Protein AF-A0A1Y2E8U7-F1 (afdb_monomer)

Solvent-accessible surface area (backbone atoms only — not comparable to full-atom values): 14220 Å² total; per-residue (Å²): 105,69,70,56,51,51,48,48,52,48,55,53,51,63,59,48,55,65,42,55,48,99,80,63,49,23,60,58,43,48,26,34,72,68,67,35,61,69,55,44,52,49,52,56,50,48,25,63,77,70,73,47,84,75,71,60,74,56,79,49,74,41,59,92,39,99,90,45,90,64,57,42,81,52,35,42,61,47,42,18,42,76,69,67,34,58,65,55,40,47,54,52,52,50,50,24,63,77,68,72,50,81,74,72,62,66,51,64,90,43,87,87,49,68,55,78,65,65,62,29,51,58,44,45,18,42,75,69,66,38,58,67,50,41,48,49,55,52,53,50,24,61,75,69,74,46,80,78,78,61,58,65,78,84,69,85,73,74,80,83,75,92,70,95,64,95,67,88,70,81,62,80,72,55,70,70,71,30,56,61,60,41,18,57,76,67,65,36,64,66,54,37,52,50,54,55,50,51,25,62,76,68,72,50,75,42,58,56,62,72,80,56,48,61,57,46,60,69,74,56,79,84,56,76,69,66,54,56,77,56,41,55,70,85,127

Structure (mmCIF, N/CA/C/O backbone):
data_AF-A0A1Y2E8U7-F1
#
_entry.id   AF-A0A1Y2E8U7-F1
#
loop_
_atom_site.group_PDB
_atom_site.id
_atom_site.type_symbol
_atom_site.label_atom_id
_atom_site.label_alt_id
_atom_site.label_comp_id
_atom_site.label_asym_id
_atom_site.label_entity_id
_atom_site.label_seq_id
_atom_site.pdbx_PDB_ins_code
_atom_site.Cartn_x
_atom_site.Cartn_y
_atom_site.Cartn_z
_atom_site.occupancy
_atom_site.B_iso_or_equiv
_atom_site.auth_seq_id
_atom_site.auth_comp_id
_atom_site.auth_asym_id
_atom_site.auth_atom_id
_atom_site.pdbx_PDB_model_num
ATOM 1 N N . MET A 1 1 ? 21.366 -6.869 -39.999 1.00 50.62 1 MET A N 1
ATOM 2 C CA . MET A 1 1 ? 22.336 -6.881 -38.878 1.00 50.62 1 MET A CA 1
ATOM 3 C C . MET A 1 1 ? 21.939 -5.924 -37.753 1.00 50.62 1 MET A C 1
ATOM 5 O O . MET A 1 1 ? 21.722 -6.406 -36.656 1.00 50.62 1 MET A O 1
ATOM 9 N N . ILE A 1 2 ? 21.732 -4.621 -38.006 1.00 41.09 2 ILE A N 1
ATOM 10 C CA . ILE A 1 2 ? 21.313 -3.641 -36.972 1.00 41.09 2 ILE A CA 1
ATOM 11 C C . ILE A 1 2 ? 19.947 -3.976 -36.342 1.00 41.09 2 ILE A C 1
ATOM 13 O O . ILE A 1 2 ? 19.831 -3.991 -35.124 1.00 41.09 2 ILE A O 1
ATOM 17 N N . GLN A 1 3 ? 18.932 -4.329 -37.139 1.00 45.16 3 GLN A N 1
ATOM 18 C CA . GLN A 1 3 ? 17.632 -4.783 -36.611 1.00 45.16 3 GLN A CA 1
ATOM 19 C C . GLN A 1 3 ? 17.735 -6.092 -35.814 1.00 45.16 3 GLN A C 1
ATOM 21 O O . GLN A 1 3 ? 17.021 -6.275 -34.841 1.00 45.16 3 GLN A O 1
ATOM 26 N N . LEU A 1 4 ? 18.654 -6.980 -36.196 1.00 43.94 4 LEU A N 1
ATOM 27 C CA . LEU A 1 4 ? 18.882 -8.267 -35.536 1.00 43.94 4 LEU A CA 1
ATOM 28 C C . LEU A 1 4 ? 19.598 -8.086 -34.191 1.00 43.94 4 LEU A C 1
ATOM 30 O O . LEU A 1 4 ? 19.193 -8.690 -33.210 1.00 43.94 4 LEU A O 1
ATOM 34 N N . LEU A 1 5 ? 20.593 -7.196 -34.127 1.00 39.47 5 LEU A N 1
ATOM 35 C CA . LEU A 1 5 ? 21.274 -6.796 -32.891 1.00 39.47 5 LEU A CA 1
ATOM 36 C C . LEU A 1 5 ? 20.360 -5.982 -31.971 1.00 39.47 5 LEU A C 1
ATOM 38 O O . LEU A 1 5 ? 20.385 -6.185 -30.765 1.00 39.47 5 LEU A O 1
ATOM 42 N N . SER A 1 6 ? 19.518 -5.104 -32.525 1.00 51.47 6 SER A N 1
ATOM 43 C CA . SER A 1 6 ? 18.500 -4.377 -31.760 1.00 51.47 6 SER A CA 1
ATOM 44 C C . SER A 1 6 ? 17.439 -5.326 -31.205 1.00 51.47 6 SER A C 1
ATOM 46 O O . SER A 1 6 ? 17.090 -5.208 -30.039 1.00 51.47 6 SER A O 1
ATOM 48 N N . ASN A 1 7 ? 16.984 -6.307 -31.988 1.00 52.25 7 ASN A N 1
ATOM 49 C CA . ASN A 1 7 ? 16.058 -7.335 -31.514 1.00 52.25 7 ASN A CA 1
ATOM 50 C C . ASN A 1 7 ? 16.715 -8.284 -30.507 1.00 52.25 7 ASN A C 1
ATOM 52 O O . ASN A 1 7 ? 16.072 -8.646 -29.539 1.00 52.25 7 ASN A O 1
ATOM 56 N N . TYR A 1 8 ? 17.987 -8.646 -30.676 1.00 55.34 8 TYR A N 1
ATOM 57 C CA . TYR A 1 8 ? 18.730 -9.464 -29.713 1.00 55.34 8 TYR A CA 1
ATOM 58 C C . TYR A 1 8 ? 18.972 -8.716 -28.395 1.00 55.34 8 TYR A C 1
ATOM 60 O O . TYR A 1 8 ? 18.732 -9.264 -27.328 1.00 55.34 8 TYR A O 1
ATOM 68 N N . ALA A 1 9 ? 19.373 -7.442 -28.455 1.00 56.38 9 ALA A N 1
ATOM 69 C CA . ALA A 1 9 ? 19.528 -6.593 -27.277 1.00 56.38 9 ALA A CA 1
ATOM 70 C C . ALA A 1 9 ? 18.186 -6.333 -26.582 1.00 56.38 9 ALA A C 1
ATOM 72 O O . ALA A 1 9 ? 18.132 -6.375 -25.359 1.00 56.38 9 ALA A O 1
ATOM 73 N N . LYS A 1 10 ? 17.101 -6.125 -27.343 1.00 60.31 10 LYS A N 1
ATOM 74 C CA . LYS A 1 10 ? 15.738 -6.065 -26.799 1.00 60.31 10 LYS A CA 1
ATOM 75 C C . LYS A 1 10 ? 15.368 -7.388 -26.139 1.00 60.31 10 LYS A C 1
ATOM 77 O O . LYS A 1 10 ? 15.044 -7.370 -24.970 1.00 60.31 10 LYS A O 1
ATOM 82 N N . ASN A 1 11 ? 15.505 -8.524 -26.817 1.00 60.19 11 ASN A N 1
ATOM 83 C CA . ASN A 1 11 ? 15.149 -9.839 -26.275 1.00 60.19 11 ASN A CA 1
ATOM 84 C C . ASN A 1 11 ? 15.971 -10.223 -25.032 1.00 60.19 11 ASN A C 1
ATOM 86 O O . ASN A 1 11 ? 15.407 -10.746 -24.076 1.00 60.19 11 ASN A O 1
ATOM 90 N N . ASN A 1 12 ? 17.268 -9.907 -24.994 1.00 61.19 12 ASN A N 1
ATOM 91 C CA . ASN A 1 12 ? 18.093 -10.131 -23.806 1.00 61.19 12 ASN A CA 1
ATOM 92 C C . ASN A 1 12 ? 17.744 -9.158 -22.671 1.00 61.19 12 ASN A C 1
ATOM 94 O O . ASN A 1 12 ? 17.654 -9.578 -21.526 1.00 61.19 12 ASN A O 1
ATOM 98 N N . ALA A 1 13 ? 17.493 -7.879 -22.962 1.00 59.75 13 ALA A N 1
ATOM 99 C CA . ALA A 1 13 ? 17.079 -6.912 -21.943 1.00 59.75 13 ALA A CA 1
ATOM 100 C C . ALA A 1 13 ? 15.649 -7.172 -21.418 1.00 59.75 13 ALA A C 1
ATOM 102 O O . ALA A 1 13 ? 15.380 -6.923 -20.245 1.00 59.75 13 ALA A O 1
ATOM 103 N N . ILE A 1 14 ? 14.769 -7.751 -22.245 1.00 61.88 14 ILE A N 1
ATOM 104 C CA . ILE A 1 14 ? 13.446 -8.263 -21.856 1.00 61.88 14 ILE A CA 1
ATOM 105 C C . ILE A 1 14 ? 13.594 -9.382 -20.812 1.00 61.88 14 ILE A C 1
ATOM 107 O O . ILE A 1 14 ? 12.832 -9.407 -19.851 1.00 61.88 14 ILE A O 1
ATOM 111 N N . SER A 1 15 ? 14.588 -10.267 -20.960 1.00 66.88 15 SER A N 1
ATOM 112 C CA . SER A 1 15 ? 14.849 -11.346 -19.993 1.00 66.88 15 SER A CA 1
ATOM 113 C C . SER A 1 15 ? 15.372 -10.835 -18.645 1.00 66.88 15 SER A C 1
ATOM 115 O O . SER A 1 15 ? 15.065 -11.433 -17.622 1.00 66.88 15 SER A O 1
ATOM 117 N N . ILE A 1 16 ? 16.134 -9.736 -18.633 1.00 78.19 16 ILE A N 1
ATOM 118 C CA . ILE A 1 16 ? 16.854 -9.251 -17.440 1.00 78.19 16 ILE A CA 1
ATOM 119 C C . ILE A 1 16 ? 15.964 -8.392 -16.523 1.00 78.19 16 ILE A C 1
ATOM 121 O O . ILE A 1 16 ? 16.222 -8.286 -15.326 1.00 78.19 16 ILE A O 1
ATOM 125 N N . ILE A 1 17 ? 14.907 -7.750 -17.040 1.00 85.38 17 ILE A N 1
ATOM 126 C CA . ILE A 1 17 ? 14.179 -6.726 -16.264 1.00 85.38 17 ILE A CA 1
ATOM 127 C C . ILE A 1 17 ? 13.419 -7.265 -15.040 1.00 85.38 17 ILE A C 1
ATOM 129 O O . ILE A 1 17 ? 13.223 -6.522 -14.078 1.00 85.38 17 ILE A O 1
ATOM 133 N N . ASN A 1 18 ? 13.042 -8.544 -15.067 1.00 88.50 18 ASN A N 1
ATOM 134 C CA . ASN A 1 18 ? 12.454 -9.265 -13.933 1.00 88.50 18 ASN A CA 1
ATOM 135 C C . ASN A 1 18 ? 13.396 -10.358 -13.401 1.00 88.50 18 ASN A C 1
ATOM 137 O O . ASN A 1 18 ? 12.995 -11.169 -12.573 1.00 88.50 18 ASN A O 1
ATOM 141 N N . GLU A 1 19 ? 14.633 -10.429 -13.896 1.00 87.88 19 GLU A N 1
ATOM 142 C CA . GLU A 1 19 ? 15.587 -11.425 -13.424 1.00 87.88 19 GLU A CA 1
ATOM 143 C C . GLU A 1 19 ? 15.995 -11.089 -11.988 1.00 87.88 19 GLU A C 1
ATOM 145 O O . GLU A 1 19 ? 16.405 -9.964 -11.680 1.00 87.88 19 GLU A O 1
ATOM 150 N N . LYS A 1 20 ? 15.834 -12.075 -11.107 1.00 85.56 20 LYS A N 1
ATOM 151 C CA . LYS A 1 20 ? 16.138 -11.966 -9.683 1.00 85.56 20 LYS A CA 1
ATOM 152 C C . LYS A 1 20 ? 17.576 -12.406 -9.440 1.00 85.56 20 LYS A C 1
ATOM 154 O O . LYS A 1 20 ? 18.014 -13.421 -9.977 1.00 85.56 20 LYS A O 1
ATOM 159 N N . ASN A 1 21 ? 18.303 -11.658 -8.618 1.00 83.38 21 ASN A N 1
ATOM 160 C CA . ASN A 1 21 ? 19.614 -12.081 -8.126 1.00 83.38 21 ASN A CA 1
ATOM 161 C C . ASN A 1 21 ? 19.482 -13.055 -6.936 1.00 83.38 21 ASN A C 1
ATOM 163 O O . ASN A 1 21 ? 18.378 -13.391 -6.514 1.00 83.38 21 ASN A O 1
ATOM 167 N N . ASP A 1 22 ? 20.607 -13.465 -6.344 1.00 83.31 22 ASP A N 1
ATOM 168 C CA . ASP A 1 22 ? 20.628 -14.379 -5.185 1.00 83.31 22 ASP A CA 1
ATOM 169 C C . ASP A 1 22 ? 19.929 -13.811 -3.932 1.00 83.31 22 ASP A C 1
ATOM 171 O O . ASP A 1 22 ? 19.495 -14.553 -3.053 1.00 83.31 22 ASP A O 1
ATOM 175 N N . SER A 1 23 ? 19.786 -12.485 -3.849 1.00 77.62 23 SER A N 1
ATOM 176 C CA . SER A 1 23 ? 19.002 -11.789 -2.820 1.00 77.62 23 SER A CA 1
ATOM 177 C C . SER A 1 23 ? 17.524 -11.628 -3.194 1.00 77.62 23 SER A C 1
ATOM 179 O O . SER A 1 23 ? 16.799 -10.906 -2.508 1.00 77.62 23 SER A O 1
ATOM 181 N N . TYR A 1 24 ? 17.086 -12.271 -4.277 1.00 81.25 24 TYR A N 1
ATOM 182 C CA . TYR A 1 24 ? 15.772 -12.142 -4.904 1.00 81.25 24 TYR A CA 1
ATOM 183 C C . TYR A 1 24 ? 15.447 -10.732 -5.431 1.00 81.25 24 TYR A C 1
ATOM 185 O O . TYR A 1 24 ? 14.351 -10.502 -5.929 1.00 81.25 24 TYR A O 1
ATOM 193 N N . ASP A 1 25 ? 16.393 -9.787 -5.378 1.00 82.94 25 ASP A N 1
ATOM 194 C CA . ASP A 1 25 ? 16.197 -8.442 -5.914 1.00 82.94 25 ASP A CA 1
ATOM 195 C C . ASP A 1 25 ? 16.188 -8.478 -7.446 1.00 82.94 25 ASP A C 1
ATOM 197 O O . ASP A 1 25 ? 17.048 -9.092 -8.078 1.00 82.94 25 ASP A O 1
ATOM 201 N N . TYR A 1 26 ? 15.258 -7.731 -8.027 1.00 88.31 26 TYR A N 1
ATOM 202 C CA . TYR A 1 26 ? 15.161 -7.453 -9.457 1.00 88.31 26 TYR A CA 1
ATOM 203 C C . TYR A 1 26 ? 15.110 -5.931 -9.681 1.00 88.31 26 TYR A C 1
ATOM 205 O O . TYR A 1 26 ? 14.791 -5.177 -8.750 1.00 88.31 26 TYR A O 1
ATOM 213 N N . PRO A 1 27 ? 15.426 -5.434 -10.893 1.00 92.44 27 PRO A N 1
ATOM 214 C CA . PRO A 1 27 ? 15.603 -4.005 -11.164 1.00 92.44 27 PRO A CA 1
ATOM 215 C C . PRO A 1 27 ? 14.502 -3.086 -10.620 1.00 92.44 27 PRO A C 1
ATOM 217 O O . PRO A 1 27 ? 14.806 -2.042 -10.035 1.00 92.44 27 PRO A O 1
ATOM 220 N N . PHE A 1 28 ? 13.231 -3.467 -10.780 1.00 93.75 28 PHE A N 1
ATOM 221 C CA . PHE A 1 28 ? 12.105 -2.650 -10.325 1.00 93.75 28 PHE A CA 1
ATOM 222 C C . PHE A 1 28 ? 12.018 -2.563 -8.801 1.00 93.75 28 PHE A C 1
ATOM 224 O O . PHE A 1 28 ? 11.980 -1.456 -8.258 1.00 93.75 28 PHE A O 1
ATOM 231 N N . LEU A 1 29 ? 12.068 -3.692 -8.091 1.00 91.88 29 LEU A N 1
ATOM 232 C CA . LEU A 1 29 ? 12.073 -3.669 -6.632 1.00 91.88 29 LEU A CA 1
ATOM 233 C C . LEU A 1 29 ? 13.303 -2.952 -6.076 1.00 91.88 29 LEU A C 1
ATOM 235 O O . LEU A 1 29 ? 13.170 -2.178 -5.129 1.00 91.88 29 LEU A O 1
ATOM 239 N N . TYR A 1 30 ? 14.481 -3.140 -6.673 1.00 90.31 30 TYR A N 1
ATOM 240 C CA . TYR A 1 30 ? 15.687 -2.429 -6.250 1.00 90.31 30 TYR A CA 1
ATOM 241 C C . TYR A 1 30 ? 15.514 -0.908 -6.370 1.00 90.31 30 TYR A C 1
ATOM 243 O O . TYR A 1 30 ? 15.810 -0.171 -5.428 1.00 90.31 30 TYR A O 1
ATOM 251 N N . ALA A 1 31 ? 14.958 -0.422 -7.485 1.00 94.75 31 ALA A N 1
ATOM 252 C CA . ALA A 1 31 ? 14.666 0.999 -7.674 1.00 94.75 31 ALA A CA 1
ATOM 253 C C . ALA A 1 31 ? 13.708 1.551 -6.603 1.00 94.75 31 ALA A C 1
ATOM 255 O O . ALA A 1 31 ? 13.923 2.653 -6.088 1.00 94.75 31 ALA A O 1
ATOM 256 N N . VAL A 1 32 ? 12.689 0.771 -6.229 1.00 95.62 32 VAL A N 1
ATOM 257 C CA . VAL A 1 32 ? 11.738 1.127 -5.166 1.00 95.62 32 VAL A CA 1
ATOM 258 C C . VAL A 1 32 ? 12.387 1.082 -3.778 1.00 95.62 32 VAL A C 1
ATOM 260 O O . VAL A 1 32 ? 12.189 2.007 -2.991 1.00 95.62 32 VAL A O 1
ATOM 263 N N . LYS A 1 33 ? 13.219 0.075 -3.477 1.00 91.19 33 LYS A N 1
ATOM 264 C CA . LYS A 1 33 ? 13.999 -0.020 -2.226 1.00 91.19 33 LYS A CA 1
ATOM 265 C C . LYS A 1 33 ? 14.943 1.168 -2.054 1.00 91.19 33 LYS A C 1
ATOM 267 O O . LYS A 1 33 ? 15.089 1.661 -0.939 1.00 91.19 33 LYS A O 1
ATOM 272 N N . MET A 1 34 ? 15.516 1.664 -3.149 1.00 94.25 34 MET A N 1
ATOM 273 C CA . MET A 1 34 ? 16.342 2.877 -3.184 1.00 94.25 34 MET A CA 1
ATOM 274 C C . MET A 1 34 ? 15.518 4.174 -3.232 1.00 94.25 34 MET A C 1
ATOM 276 O O . MET A 1 34 ? 16.091 5.260 -3.294 1.00 94.25 34 MET A O 1
ATOM 280 N N . ASN A 1 35 ? 14.184 4.075 -3.212 1.00 96.88 35 ASN A N 1
ATOM 281 C CA . ASN A 1 35 ? 13.241 5.191 -3.264 1.00 96.88 35 ASN A CA 1
ATOM 282 C C . ASN A 1 35 ? 13.456 6.132 -4.470 1.00 96.88 35 ASN A C 1
ATOM 284 O O . ASN A 1 35 ? 13.224 7.340 -4.391 1.00 96.88 35 ASN A O 1
ATOM 288 N N . SER A 1 36 ? 13.928 5.588 -5.597 1.00 97.38 36 SER A N 1
ATOM 289 C CA . SER A 1 36 ? 14.324 6.367 -6.773 1.00 97.38 36 SER A CA 1
ATOM 290 C C . SER A 1 36 ? 13.183 6.487 -7.783 1.00 97.38 36 SER A C 1
ATOM 292 O O . SER A 1 36 ? 13.006 5.635 -8.655 1.00 97.38 36 SER A O 1
ATOM 294 N N . ILE A 1 37 ? 12.415 7.577 -7.687 1.00 97.94 37 ILE A N 1
ATOM 295 C CA . ILE A 1 37 ? 11.272 7.864 -8.574 1.00 97.94 37 ILE A CA 1
ATOM 296 C C . ILE A 1 37 ? 11.685 7.861 -10.052 1.00 97.94 37 ILE A C 1
ATOM 298 O O . ILE A 1 37 ? 10.973 7.308 -10.890 1.00 97.94 37 ILE A O 1
ATOM 302 N N . GLU A 1 38 ? 12.835 8.452 -10.380 1.00 97.94 38 GLU A N 1
ATOM 303 C CA . GLU A 1 38 ? 13.300 8.565 -11.766 1.00 97.94 38 GLU A CA 1
ATOM 304 C C . GLU A 1 38 ? 13.627 7.198 -12.376 1.00 97.94 38 GLU A C 1
ATOM 306 O O . GLU A 1 38 ? 13.242 6.920 -13.513 1.00 97.94 38 GLU A O 1
ATOM 311 N N . ILE A 1 39 ? 14.256 6.301 -11.606 1.00 96.38 39 ILE A N 1
ATOM 312 C CA . ILE A 1 39 ? 14.534 4.935 -12.071 1.00 96.38 39 ILE A CA 1
ATOM 313 C C . ILE A 1 39 ? 13.229 4.141 -12.184 1.00 96.38 39 ILE A C 1
ATOM 315 O O . ILE A 1 39 ? 13.029 3.452 -13.181 1.00 96.38 39 ILE A O 1
ATOM 319 N N . VAL A 1 40 ? 12.303 4.285 -11.228 1.00 98.19 40 VAL A N 1
ATOM 320 C CA . VAL A 1 40 ? 10.969 3.663 -11.308 1.00 98.19 40 VAL A CA 1
ATOM 321 C C . VAL A 1 40 ? 10.249 4.091 -12.591 1.00 98.19 40 VAL A C 1
ATOM 323 O O . VAL A 1 40 ? 9.804 3.239 -13.358 1.00 98.19 40 VAL A O 1
ATOM 326 N N . LYS A 1 41 ? 10.184 5.395 -12.889 1.00 98.00 41 LYS A N 1
ATOM 327 C CA . LYS A 1 41 ? 9.571 5.912 -14.127 1.00 98.00 41 LYS A CA 1
ATOM 328 C C . LYS A 1 41 ? 10.258 5.372 -15.379 1.00 98.00 41 LYS A C 1
ATOM 330 O O . LYS A 1 41 ? 9.568 5.010 -16.332 1.00 98.00 41 LYS A O 1
ATOM 335 N N . LEU A 1 42 ? 11.590 5.304 -15.379 1.00 96.19 42 LEU A N 1
ATOM 336 C CA . LEU A 1 42 ? 12.365 4.770 -16.498 1.00 96.19 42 LEU A CA 1
ATOM 337 C C . LEU A 1 42 ? 12.041 3.294 -16.758 1.00 96.19 42 LEU A C 1
ATOM 339 O O . LEU A 1 42 ? 11.791 2.928 -17.904 1.00 96.19 42 LEU A O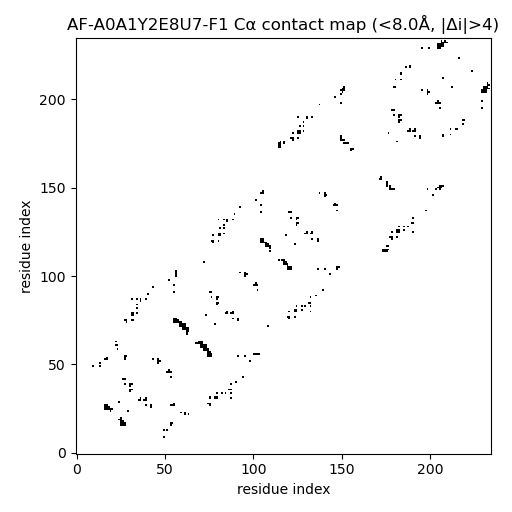 1
ATOM 343 N N . LEU A 1 43 ? 11.988 2.468 -15.711 1.00 95.25 43 LEU A N 1
ATOM 344 C CA . LEU A 1 43 ? 11.662 1.044 -15.823 1.00 95.25 43 LEU A CA 1
ATOM 345 C C . LEU A 1 43 ? 10.222 0.828 -16.299 1.00 95.25 43 LEU A C 1
ATOM 347 O O . LEU A 1 43 ? 9.998 0.046 -17.221 1.00 95.25 43 LEU A O 1
ATOM 351 N N . LEU A 1 44 ? 9.254 1.575 -15.756 1.00 95.69 44 LEU A N 1
ATOM 352 C CA . LEU A 1 44 ? 7.860 1.531 -16.215 1.00 95.69 44 LEU A CA 1
ATOM 353 C C . LEU A 1 44 ? 7.734 1.943 -17.689 1.00 95.69 44 LEU A C 1
ATOM 355 O O . LEU A 1 44 ? 6.990 1.328 -18.451 1.00 95.69 44 LEU A O 1
ATOM 359 N N . LYS A 1 45 ? 8.448 2.995 -18.109 1.00 94.81 45 LYS A N 1
ATOM 360 C CA . LYS A 1 45 ? 8.483 3.437 -19.510 1.00 94.81 45 LYS A CA 1
ATOM 361 C C . LYS A 1 45 ? 9.070 2.351 -20.410 1.00 94.81 45 LYS A C 1
ATOM 363 O O . LYS A 1 45 ? 8.452 2.011 -21.414 1.00 94.81 45 LYS A O 1
ATOM 368 N N . TYR A 1 46 ? 10.213 1.788 -20.029 1.00 90.31 46 TYR A N 1
ATOM 369 C CA . TYR A 1 46 ? 10.862 0.713 -20.771 1.00 90.31 46 TYR A CA 1
ATOM 370 C C . TYR A 1 46 ? 9.940 -0.503 -20.927 1.00 90.31 46 TYR A C 1
ATOM 372 O O . TYR A 1 46 ? 9.790 -1.018 -22.033 1.00 90.31 46 TYR A O 1
ATOM 380 N N . ALA A 1 47 ? 9.279 -0.924 -19.845 1.00 91.62 47 ALA A N 1
ATOM 381 C CA . ALA A 1 47 ? 8.344 -2.045 -19.849 1.00 91.62 47 ALA A CA 1
ATOM 382 C C . ALA A 1 47 ? 7.190 -1.827 -20.838 1.00 91.62 47 ALA A C 1
ATOM 384 O O . ALA A 1 47 ? 6.880 -2.711 -21.635 1.00 91.62 47 ALA A O 1
ATOM 385 N N . ARG A 1 48 ? 6.617 -0.615 -20.867 1.00 91.38 48 ARG A N 1
ATOM 386 C CA . ARG A 1 48 ? 5.579 -0.236 -21.841 1.00 91.38 48 ARG A CA 1
ATOM 387 C C . ARG A 1 48 ? 6.099 -0.242 -23.281 1.00 91.38 48 ARG A C 1
ATOM 389 O O . ARG A 1 48 ? 5.443 -0.792 -24.160 1.00 91.38 48 ARG A O 1
ATOM 396 N N . GLU A 1 49 ? 7.268 0.346 -23.532 1.00 89.44 49 GLU A N 1
ATOM 397 C CA . GLU A 1 49 ? 7.864 0.433 -24.876 1.00 89.44 49 GLU A CA 1
ATOM 398 C C . GLU A 1 49 ? 8.268 -0.936 -25.436 1.00 89.44 49 GLU A C 1
ATOM 400 O O . GLU A 1 49 ? 8.136 -1.179 -26.637 1.00 89.44 49 GLU A O 1
ATOM 405 N N . CYS A 1 50 ? 8.742 -1.833 -24.572 1.00 86.44 50 CYS A N 1
ATOM 406 C CA . CYS A 1 50 ? 9.159 -3.183 -24.945 1.00 86.44 50 CYS A CA 1
ATOM 407 C C . CYS A 1 50 ? 8.035 -4.219 -24.821 1.00 86.44 50 CYS A C 1
ATOM 409 O O . CYS A 1 50 ? 8.265 -5.380 -25.145 1.00 86.44 50 CYS A O 1
ATOM 411 N N . GLN A 1 51 ? 6.842 -3.808 -24.376 1.00 89.25 51 GLN A N 1
ATOM 412 C CA . GLN A 1 51 ? 5.689 -4.681 -24.132 1.00 89.25 51 GLN A CA 1
ATOM 413 C C . GLN A 1 51 ? 6.021 -5.857 -23.197 1.00 89.25 51 GLN A C 1
ATOM 415 O O . GLN A 1 51 ? 5.597 -6.990 -23.418 1.00 89.25 51 GLN A O 1
ATOM 420 N N . VAL A 1 52 ? 6.784 -5.572 -22.141 1.00 89.06 52 VAL A N 1
ATOM 421 C CA . VAL A 1 52 ? 7.117 -6.521 -21.073 1.00 89.06 52 VAL A CA 1
ATOM 422 C C . VAL A 1 52 ? 6.298 -6.185 -19.841 1.00 89.06 52 VAL A C 1
ATOM 424 O O . VAL A 1 52 ? 6.127 -5.014 -19.499 1.00 89.06 52 VAL A O 1
ATOM 427 N N . LEU A 1 53 ? 5.815 -7.216 -19.158 1.00 91.56 53 LEU A N 1
ATOM 428 C CA . LEU A 1 53 ? 5.156 -7.064 -17.871 1.00 91.56 53 LEU A CA 1
ATOM 429 C C . LEU A 1 53 ? 6.211 -7.019 -16.765 1.00 91.56 53 LEU A C 1
ATOM 431 O O . LEU A 1 53 ? 6.971 -7.973 -16.626 1.00 91.56 53 LEU A O 1
ATOM 435 N N . LEU A 1 54 ? 6.268 -5.937 -15.991 1.00 92.06 54 LEU A N 1
ATOM 436 C CA . LEU A 1 54 ? 7.104 -5.888 -14.792 1.00 92.06 54 LEU A CA 1
ATOM 437 C C . LEU A 1 54 ? 6.502 -6.747 -13.688 1.00 92.06 54 LEU A C 1
ATOM 439 O O . LEU A 1 54 ? 5.295 -6.697 -13.440 1.00 92.06 54 LEU A O 1
ATOM 443 N N . GLU A 1 55 ? 7.360 -7.471 -12.983 1.00 90.38 55 GLU A N 1
ATOM 444 C CA . GLU A 1 55 ? 6.977 -8.131 -11.744 1.00 90.38 55 GLU A CA 1
ATOM 445 C C . GLU A 1 55 ? 6.807 -7.057 -10.660 1.00 90.38 55 GLU A C 1
ATOM 447 O O . GLU A 1 55 ? 7.774 -6.449 -10.217 1.00 90.38 55 GLU A O 1
ATOM 452 N N . ILE A 1 56 ? 5.564 -6.732 -10.298 1.00 92.06 56 ILE A N 1
ATOM 453 C CA . ILE A 1 56 ? 5.266 -5.710 -9.273 1.00 92.06 56 ILE A CA 1
ATOM 454 C C . ILE A 1 56 ? 4.495 -6.257 -8.071 1.00 92.06 56 ILE A C 1
ATOM 456 O O . ILE A 1 56 ? 4.412 -5.583 -7.048 1.00 92.06 56 ILE A O 1
ATOM 460 N N . GLU A 1 57 ? 3.953 -7.468 -8.204 1.00 87.81 57 GLU A N 1
ATOM 461 C CA . GLU A 1 57 ? 3.253 -8.200 -7.144 1.00 87.81 57 GLU A CA 1
ATOM 462 C C . GLU A 1 57 ? 4.098 -9.360 -6.604 1.00 87.81 57 GLU A C 1
ATOM 464 O O . GLU A 1 57 ? 3.589 -10.249 -5.937 1.00 87.81 57 GLU A O 1
ATOM 469 N N . ASP A 1 58 ? 5.401 -9.351 -6.892 1.00 73.81 58 ASP A N 1
ATOM 470 C CA . ASP A 1 58 ? 6.299 -10.384 -6.396 1.00 73.81 58 ASP A CA 1
ATOM 471 C C . ASP A 1 58 ? 6.292 -10.432 -4.865 1.00 73.81 58 ASP A C 1
ATOM 473 O O . ASP A 1 58 ? 6.260 -9.397 -4.180 1.00 73.81 58 ASP A O 1
ATOM 477 N N . ASP A 1 59 ? 6.319 -11.650 -4.347 1.00 67.38 59 ASP A N 1
ATOM 478 C CA . ASP A 1 59 ? 6.188 -11.969 -2.946 1.00 67.38 59 ASP A CA 1
ATOM 479 C C . ASP A 1 59 ? 7.251 -12.970 -2.522 1.00 67.38 59 ASP A C 1
ATOM 481 O O . ASP A 1 59 ? 7.195 -14.162 -2.807 1.00 67.38 59 ASP A O 1
ATOM 485 N N . TYR A 1 60 ? 8.227 -12.497 -1.758 1.00 66.94 60 TYR A N 1
ATOM 486 C CA . TYR A 1 60 ? 9.196 -13.406 -1.175 1.00 66.94 60 TYR A CA 1
ATOM 487 C C . TYR A 1 60 ? 9.624 -12.976 0.216 1.00 66.94 60 TYR A C 1
ATOM 489 O O . TYR A 1 60 ? 9.632 -11.802 0.605 1.00 66.94 60 TYR A O 1
ATOM 497 N N . PHE A 1 61 ? 9.972 -13.996 0.988 1.00 63.56 61 PHE A N 1
ATOM 498 C CA . PHE A 1 61 ? 10.592 -13.851 2.286 1.00 63.56 61 PHE A CA 1
ATOM 499 C C . PHE A 1 61 ? 12.091 -13.728 2.065 1.00 63.56 61 PHE A C 1
ATOM 501 O O . PHE A 1 61 ? 12.762 -14.680 1.674 1.00 63.56 61 PHE A O 1
ATOM 508 N N . TYR A 1 62 ? 12.617 -12.529 2.287 1.00 63.44 62 TYR A N 1
ATOM 509 C CA . TYR A 1 62 ? 14.049 -12.301 2.225 1.00 63.44 62 TYR A CA 1
ATOM 510 C C . TYR A 1 62 ? 14.666 -12.517 3.601 1.00 63.44 62 TYR A C 1
ATOM 512 O O . TYR A 1 62 ? 14.267 -11.865 4.570 1.00 63.44 62 TYR A O 1
ATOM 520 N N . LYS A 1 63 ? 15.675 -13.390 3.674 1.00 60.12 63 LYS A N 1
ATOM 521 C CA . LYS A 1 63 ? 16.526 -13.553 4.853 1.00 60.12 63 LYS A CA 1
ATOM 522 C C . LYS A 1 63 ? 17.807 -12.729 4.644 1.00 60.12 63 LYS A C 1
ATOM 524 O O . LYS A 1 63 ? 18.666 -13.144 3.872 1.00 60.12 63 LYS A O 1
ATOM 529 N N . PRO A 1 64 ? 17.964 -11.563 5.300 1.00 55.19 64 PRO A N 1
ATOM 530 C CA . PRO A 1 64 ? 19.086 -10.656 5.045 1.00 55.19 64 PRO A CA 1
ATOM 531 C C . PRO A 1 64 ? 20.461 -11.206 5.428 1.00 55.19 64 PRO A C 1
ATOM 533 O O . PRO A 1 64 ? 21.471 -10.664 4.984 1.00 55.19 64 PRO A O 1
ATOM 536 N N . ASN A 1 65 ? 20.513 -12.248 6.257 1.00 56.38 65 ASN A N 1
ATOM 537 C CA . ASN A 1 65 ? 21.733 -12.924 6.681 1.00 56.38 65 ASN A CA 1
ATOM 538 C C . ASN A 1 65 ? 21.375 -14.344 7.150 1.00 56.38 65 ASN A C 1
ATOM 540 O O . ASN A 1 65 ? 20.365 -14.519 7.832 1.00 56.38 65 ASN A O 1
ATOM 544 N N . GLU A 1 66 ? 22.211 -15.348 6.866 1.00 57.47 66 GLU A N 1
ATOM 545 C CA . GLU A 1 66 ? 22.058 -16.714 7.400 1.00 57.47 66 GLU A CA 1
ATOM 546 C C . GLU A 1 66 ? 21.882 -16.738 8.932 1.00 57.47 66 GLU A C 1
ATOM 548 O O . GLU A 1 66 ? 21.172 -17.598 9.456 1.00 57.47 66 GLU A O 1
ATOM 553 N N . ASN A 1 67 ? 22.433 -15.733 9.623 1.00 55.28 67 ASN A N 1
ATOM 554 C CA . ASN A 1 67 ? 22.422 -15.578 11.079 1.00 55.28 67 ASN A CA 1
ATOM 555 C C . ASN A 1 67 ? 21.252 -14.753 11.651 1.00 55.28 67 ASN A C 1
ATOM 557 O O . ASN A 1 67 ? 21.182 -14.579 12.865 1.00 55.28 67 ASN A O 1
ATOM 561 N N . THR A 1 68 ? 20.348 -14.212 10.825 1.00 54.28 68 THR A N 1
ATOM 562 C CA . THR A 1 68 ? 19.143 -13.506 11.307 1.00 54.28 68 THR A CA 1
ATOM 563 C C . THR A 1 68 ? 17.902 -14.344 11.034 1.00 54.28 68 THR A C 1
ATOM 565 O O . THR A 1 68 ? 17.625 -14.647 9.878 1.00 54.28 68 THR A O 1
ATOM 568 N N . GLU A 1 69 ? 17.124 -14.679 12.063 1.00 53.50 69 GLU A N 1
ATOM 569 C CA . GLU A 1 69 ? 15.826 -15.369 11.912 1.00 53.50 69 GLU A CA 1
ATOM 570 C C . GLU A 1 69 ? 14.726 -14.469 11.308 1.00 53.50 69 GLU A C 1
ATOM 572 O O . GLU A 1 69 ? 13.636 -14.940 10.966 1.00 53.50 69 GLU A O 1
ATOM 577 N N . ASP A 1 70 ? 15.007 -13.174 11.146 1.00 57.97 70 ASP A N 1
ATOM 578 C CA . ASP A 1 70 ? 14.074 -12.163 10.657 1.00 57.97 70 ASP A CA 1
ATOM 579 C C . ASP A 1 70 ? 13.945 -12.197 9.131 1.00 57.97 70 ASP A C 1
ATOM 581 O O . ASP A 1 70 ? 14.533 -11.380 8.415 1.00 57.97 70 ASP A O 1
ATOM 585 N N . GLU A 1 71 ? 13.144 -13.128 8.616 1.00 60.72 71 GLU A N 1
ATOM 586 C CA . GLU A 1 71 ? 12.647 -13.003 7.249 1.00 60.72 71 GLU A CA 1
ATOM 587 C C . GLU A 1 71 ? 11.763 -11.763 7.168 1.00 60.72 71 GLU A C 1
ATOM 589 O O . GLU A 1 71 ? 10.796 -11.602 7.924 1.00 60.72 71 GLU A O 1
ATOM 594 N N . LYS A 1 72 ? 12.097 -10.876 6.237 1.00 66.38 72 LYS A N 1
ATOM 595 C CA . LYS A 1 72 ? 11.261 -9.729 5.915 1.00 66.38 72 LYS A CA 1
ATOM 596 C C . LYS A 1 72 ? 10.462 -10.059 4.676 1.00 66.38 72 LYS A C 1
ATOM 598 O O . LYS A 1 72 ? 11.017 -10.456 3.654 1.00 66.38 72 LYS A O 1
ATOM 603 N N . PHE A 1 73 ? 9.159 -9.863 4.787 1.00 70.00 73 PHE A N 1
ATOM 604 C CA . PHE A 1 73 ? 8.308 -9.803 3.620 1.00 70.00 73 PHE A CA 1
ATOM 605 C C . PHE A 1 73 ? 8.612 -8.507 2.862 1.00 70.00 73 PHE A C 1
ATOM 607 O O . PHE A 1 73 ? 8.512 -7.420 3.439 1.00 70.00 73 PHE A O 1
ATOM 614 N N . ILE A 1 74 ? 9.027 -8.626 1.603 1.00 76.56 74 ILE A N 1
ATOM 615 C CA . ILE A 1 74 ? 9.397 -7.491 0.758 1.00 76.56 74 ILE A CA 1
ATOM 616 C C . ILE A 1 74 ? 8.558 -7.557 -0.514 1.00 76.56 74 ILE A C 1
ATOM 618 O O . ILE A 1 74 ? 8.545 -8.563 -1.209 1.00 76.56 74 ILE A O 1
ATOM 622 N N . ASN A 1 75 ? 7.873 -6.458 -0.811 1.00 86.75 75 ASN A N 1
ATOM 623 C CA . ASN A 1 75 ? 7.127 -6.250 -2.046 1.00 86.75 75 ASN A CA 1
ATOM 624 C C . ASN A 1 75 ? 7.246 -4.760 -2.430 1.00 86.75 75 ASN A C 1
ATOM 626 O O . ASN A 1 75 ? 7.299 -3.913 -1.524 1.00 86.75 75 ASN A O 1
ATOM 630 N N . PRO A 1 76 ? 7.278 -4.402 -3.731 1.00 93.38 76 PRO A N 1
ATOM 631 C CA . PRO A 1 76 ? 7.438 -3.015 -4.166 1.00 93.38 76 PRO A CA 1
ATOM 632 C C . PRO A 1 76 ? 6.427 -2.045 -3.542 1.00 93.38 76 PRO A C 1
ATOM 634 O O . PRO A 1 76 ? 6.807 -0.968 -3.071 1.00 93.38 76 PRO A O 1
ATOM 637 N N . LEU A 1 77 ? 5.145 -2.418 -3.474 1.00 95.00 77 LEU A N 1
ATOM 638 C CA . LEU A 1 77 ? 4.117 -1.570 -2.875 1.00 95.00 77 LEU A CA 1
ATOM 639 C C . LEU A 1 77 ? 4.425 -1.313 -1.398 1.00 95.00 77 LEU A C 1
ATOM 641 O O . LEU A 1 77 ? 4.411 -0.160 -0.965 1.00 95.00 77 LEU A O 1
ATOM 645 N N . LEU A 1 78 ? 4.760 -2.355 -0.636 1.00 91.50 78 LEU A N 1
ATOM 646 C CA . LEU A 1 78 ? 5.082 -2.218 0.783 1.00 91.50 78 LEU A CA 1
ATOM 647 C C . LEU A 1 78 ? 6.312 -1.328 1.000 1.00 91.50 78 LEU A C 1
ATOM 649 O O . LEU A 1 78 ? 6.239 -0.389 1.792 1.00 91.50 78 LEU A O 1
ATOM 653 N N . CYS A 1 79 ? 7.395 -1.544 0.247 1.00 91.69 79 CYS A N 1
ATOM 654 C CA . CYS A 1 79 ? 8.603 -0.716 0.325 1.00 91.69 79 CYS A CA 1
ATOM 655 C C . CYS A 1 79 ? 8.317 0.758 0.019 1.00 91.69 79 CYS A C 1
ATOM 657 O O . CYS A 1 79 ? 8.801 1.644 0.723 1.00 91.69 79 CYS A O 1
ATOM 659 N N . SER A 1 80 ? 7.501 1.041 -0.999 1.00 95.75 80 SER A N 1
ATOM 660 C CA . SER A 1 80 ? 7.140 2.423 -1.336 1.00 95.75 80 SER A CA 1
ATOM 661 C C . SER A 1 80 ? 6.356 3.123 -0.215 1.00 95.75 80 SER A C 1
ATOM 663 O O . SER A 1 80 ? 6.568 4.310 0.039 1.00 95.75 80 SER A O 1
ATOM 665 N N . ILE A 1 81 ? 5.511 2.383 0.513 1.00 95.75 81 ILE A N 1
ATOM 666 C CA . ILE A 1 81 ? 4.765 2.881 1.679 1.00 95.75 81 ILE A CA 1
ATOM 667 C C . ILE A 1 81 ? 5.688 3.051 2.892 1.00 95.75 81 ILE A C 1
ATOM 669 O O . ILE A 1 81 ? 5.562 4.026 3.631 1.00 95.75 81 ILE A O 1
ATOM 673 N N . GLU A 1 82 ? 6.639 2.141 3.109 1.00 92.62 82 GLU A N 1
ATOM 674 C CA . GLU A 1 82 ? 7.645 2.267 4.171 1.00 92.62 82 GLU A CA 1
ATOM 675 C C . GLU A 1 82 ? 8.536 3.501 3.988 1.00 92.62 82 GLU A C 1
ATOM 677 O O . GLU A 1 82 ? 8.905 4.143 4.978 1.00 92.62 82 GLU A O 1
ATOM 682 N N . HIS A 1 83 ? 8.807 3.877 2.738 1.00 95.88 83 HIS A N 1
ATOM 683 C CA . HIS A 1 83 ? 9.470 5.130 2.364 1.00 95.88 83 HIS A CA 1
ATOM 684 C C . HIS A 1 83 ? 8.564 6.363 2.415 1.00 95.88 83 HIS A C 1
ATOM 686 O O . HIS A 1 83 ? 9.033 7.470 2.165 1.00 95.88 83 HIS A O 1
ATOM 692 N N . ASP A 1 84 ? 7.279 6.190 2.729 1.00 97.44 84 ASP A N 1
ATOM 693 C CA . ASP A 1 84 ? 6.260 7.244 2.700 1.00 97.44 84 ASP A CA 1
ATOM 694 C C . ASP A 1 84 ? 6.141 7.943 1.327 1.00 97.44 84 ASP A C 1
ATOM 696 O O . ASP A 1 84 ? 5.717 9.095 1.208 1.00 97.44 84 ASP A O 1
ATOM 700 N N . ASN A 1 85 ? 6.520 7.241 0.252 1.00 98.31 85 ASN A N 1
ATOM 701 C CA . ASN A 1 85 ? 6.597 7.802 -1.089 1.00 98.31 85 ASN A CA 1
ATOM 702 C C . ASN A 1 85 ? 5.298 7.580 -1.867 1.00 98.31 85 ASN A C 1
ATOM 704 O O . ASN A 1 85 ? 5.141 6.629 -2.638 1.00 98.31 85 ASN A O 1
ATOM 708 N N . LYS A 1 86 ? 4.372 8.528 -1.714 1.00 98.50 86 LYS A N 1
ATOM 709 C CA . LYS A 1 86 ? 3.079 8.522 -2.413 1.00 98.50 86 LYS A CA 1
ATOM 710 C C . LYS A 1 86 ? 3.179 8.491 -3.941 1.00 98.50 86 LYS A C 1
ATOM 712 O O . LYS A 1 86 ? 2.239 8.044 -4.592 1.00 98.50 86 LYS A O 1
ATOM 717 N N . GLU A 1 87 ? 4.258 9.014 -4.524 1.00 98.69 87 GLU A N 1
ATOM 718 C CA . GLU A 1 87 ? 4.414 9.056 -5.979 1.00 98.69 87 GLU A CA 1
ATOM 719 C C . GLU A 1 87 ? 4.713 7.661 -6.521 1.00 98.69 87 GLU A C 1
ATOM 721 O O . GLU A 1 87 ? 4.044 7.220 -7.451 1.00 98.69 87 GLU A O 1
ATOM 726 N N . ILE A 1 88 ? 5.629 6.927 -5.883 1.00 98.75 88 ILE A N 1
ATOM 727 C CA . ILE A 1 88 ? 5.906 5.532 -6.250 1.00 98.75 88 ILE A CA 1
ATOM 728 C C . ILE A 1 88 ? 4.674 4.651 -6.001 1.00 98.75 88 ILE A C 1
ATOM 730 O O . ILE A 1 88 ? 4.338 3.847 -6.866 1.00 98.75 88 ILE A O 1
ATOM 734 N N . VAL A 1 89 ? 3.946 4.849 -4.893 1.00 98.69 89 VAL A N 1
ATOM 735 C CA . VAL A 1 89 ? 2.677 4.135 -4.636 1.00 98.69 89 VAL A CA 1
ATOM 736 C C . VAL A 1 89 ? 1.696 4.316 -5.799 1.00 98.69 89 VAL A C 1
ATOM 738 O O . VAL A 1 89 ? 1.153 3.333 -6.302 1.00 98.69 89 VAL A O 1
ATOM 741 N N . LYS A 1 90 ? 1.489 5.560 -6.257 1.00 98.75 90 LYS A N 1
ATOM 742 C CA . LYS A 1 90 ? 0.622 5.851 -7.411 1.00 98.75 90 LYS A CA 1
ATOM 743 C C . LYS A 1 90 ? 1.122 5.170 -8.677 1.00 98.75 90 LYS A C 1
ATOM 745 O O . LYS A 1 90 ? 0.338 4.513 -9.343 1.00 98.75 90 LYS A O 1
ATOM 750 N N . LEU A 1 91 ? 2.417 5.276 -8.972 1.00 98.69 91 LEU A N 1
ATOM 751 C CA . LEU A 1 91 ? 3.016 4.665 -10.159 1.00 98.69 91 LEU A CA 1
ATOM 752 C C . LEU A 1 91 ? 2.821 3.140 -10.192 1.00 98.69 91 LEU A C 1
ATOM 754 O O . LEU A 1 91 ? 2.481 2.602 -11.244 1.00 98.69 91 LEU A O 1
ATOM 758 N N . ILE A 1 92 ? 2.984 2.457 -9.053 1.00 98.44 92 ILE A N 1
ATOM 759 C CA . ILE A 1 92 ? 2.738 1.011 -8.927 1.00 98.44 92 ILE A CA 1
ATOM 760 C C . ILE A 1 92 ? 1.256 0.694 -9.168 1.00 98.44 92 ILE A C 1
ATOM 762 O O . ILE A 1 92 ? 0.937 -0.175 -9.975 1.00 98.44 92 ILE A O 1
ATOM 766 N N . MET A 1 93 ? 0.340 1.415 -8.512 1.00 98.38 93 MET A N 1
ATOM 767 C CA . MET A 1 93 ? -1.108 1.213 -8.660 1.00 98.38 93 MET A CA 1
ATOM 768 C C . MET A 1 93 ? -1.616 1.499 -10.076 1.00 98.38 93 MET A C 1
ATOM 770 O O . MET A 1 93 ? -2.473 0.775 -10.583 1.00 98.38 93 MET A O 1
ATOM 774 N N . ASP A 1 94 ? -1.116 2.555 -10.710 1.00 98.44 94 ASP A N 1
ATOM 775 C CA . ASP A 1 94 ? -1.474 2.929 -12.075 1.00 98.44 94 ASP A CA 1
ATOM 776 C C . ASP A 1 94 ? -0.988 1.866 -13.056 1.00 98.44 94 ASP A C 1
ATOM 778 O O . ASP A 1 94 ? -1.786 1.375 -13.851 1.00 98.44 94 ASP A O 1
ATOM 782 N N . TYR A 1 95 ? 0.262 1.414 -12.928 1.00 98.00 95 TYR A N 1
ATOM 783 C CA . TYR A 1 95 ? 0.781 0.330 -13.759 1.00 98.00 95 TYR A CA 1
ATOM 784 C C . TYR A 1 95 ? 0.012 -0.982 -13.553 1.00 98.00 95 TYR A C 1
ATOM 786 O O . TYR A 1 95 ? -0.323 -1.652 -14.529 1.00 98.00 95 TYR A O 1
ATOM 794 N N . ALA A 1 96 ? -0.334 -1.326 -12.309 1.00 97.62 96 ALA A N 1
ATOM 795 C CA . ALA A 1 96 ? -1.154 -2.498 -12.009 1.00 97.62 96 ALA A CA 1
ATOM 796 C C . ALA A 1 96 ? -2.520 -2.427 -12.712 1.00 97.62 96 ALA A C 1
ATOM 798 O O . ALA A 1 96 ? -2.926 -3.371 -13.386 1.00 97.62 96 ALA A O 1
ATOM 799 N N . ASN A 1 97 ? -3.189 -1.271 -12.639 1.00 97.19 97 ASN A N 1
ATOM 800 C CA . ASN A 1 97 ? -4.455 -1.037 -13.338 1.00 97.19 97 ASN A CA 1
ATOM 801 C C . ASN A 1 97 ? -4.303 -1.097 -14.870 1.00 97.19 97 ASN A C 1
ATOM 803 O O . ASN A 1 97 ? -5.177 -1.627 -15.545 1.00 97.19 97 ASN A O 1
ATOM 807 N N . GLU A 1 98 ? -3.229 -0.528 -15.425 1.00 97.06 98 GLU A N 1
ATOM 808 C CA . GLU A 1 98 ? -2.950 -0.525 -16.870 1.00 97.06 98 GLU A CA 1
ATOM 809 C C . GLU A 1 98 ? -2.701 -1.936 -17.420 1.00 97.06 98 GLU A C 1
ATOM 811 O O . GLU A 1 98 ? -3.029 -2.220 -18.571 1.00 97.06 98 GLU A O 1
ATOM 816 N N . THR A 1 99 ? -2.121 -2.814 -16.603 1.00 95.75 99 THR A N 1
ATOM 817 C CA . THR A 1 99 ? -1.688 -4.161 -17.001 1.00 95.75 99 THR A CA 1
ATOM 818 C C . THR A 1 99 ? -2.578 -5.282 -16.469 1.00 95.75 99 THR A C 1
ATOM 820 O O . THR A 1 99 ? -2.319 -6.452 -16.739 1.00 95.75 99 THR A O 1
ATOM 823 N N . ASN A 1 100 ? -3.659 -4.935 -15.764 1.00 94.62 100 ASN A N 1
ATOM 824 C CA . ASN A 1 100 ? -4.571 -5.865 -15.092 1.00 94.62 100 ASN A CA 1
ATOM 825 C C . ASN A 1 100 ? -3.887 -6.776 -14.054 1.00 94.62 100 ASN A C 1
ATOM 827 O O . ASN A 1 100 ? -4.378 -7.869 -13.768 1.00 94.62 100 ASN A O 1
ATOM 831 N N . ILE A 1 101 ? -2.776 -6.329 -13.464 1.00 94.94 101 ILE A N 1
ATOM 832 C CA . ILE A 1 101 ? -2.216 -6.964 -12.269 1.00 94.94 101 ILE A CA 1
ATOM 833 C C . ILE A 1 101 ? -3.076 -6.550 -11.072 1.00 94.94 101 ILE A C 1
ATOM 835 O O . ILE A 1 101 ? -3.334 -5.366 -10.850 1.00 94.94 101 ILE A O 1
ATOM 839 N N . THR A 1 102 ? -3.513 -7.526 -10.280 1.00 94.50 102 THR A N 1
ATOM 840 C CA . THR A 1 102 ? -4.214 -7.262 -9.017 1.00 94.50 102 THR A CA 1
ATOM 841 C C . THR A 1 102 ? -3.195 -7.195 -7.890 1.00 94.50 102 THR A C 1
ATOM 843 O O . THR A 1 102 ? -2.556 -8.200 -7.603 1.00 94.50 102 THR A O 1
ATOM 846 N N . LEU A 1 103 ? -3.059 -6.032 -7.250 1.00 94.62 103 LEU A N 1
ATOM 847 C CA . LEU A 1 103 ? -2.193 -5.883 -6.078 1.00 94.62 103 LEU A CA 1
ATOM 848 C C . LEU A 1 103 ? -2.860 -6.499 -4.842 1.00 94.62 103 LEU A C 1
ATOM 850 O O . LEU A 1 103 ? -3.999 -6.138 -4.512 1.00 94.62 103 LEU A O 1
ATOM 854 N N . GLU A 1 104 ? -2.166 -7.361 -4.098 1.00 89.88 104 GLU A N 1
ATOM 855 C CA . GLU A 1 104 ? -2.712 -7.978 -2.888 1.00 89.88 104 GLU A CA 1
ATOM 856 C C . GLU A 1 104 ? -2.558 -7.065 -1.661 1.00 89.88 104 GLU A C 1
ATOM 858 O O . GLU A 1 104 ? -1.793 -7.283 -0.723 1.00 89.88 104 GLU A O 1
ATOM 863 N N . ILE A 1 105 ? -3.374 -6.016 -1.617 1.00 91.62 105 ILE A N 1
ATOM 864 C CA . ILE A 1 105 ? -3.296 -4.971 -0.580 1.00 91.62 105 ILE A CA 1
ATOM 865 C C . ILE A 1 105 ? -3.773 -5.393 0.824 1.00 91.62 105 ILE A C 1
ATOM 867 O O . ILE A 1 105 ? -3.616 -4.634 1.782 1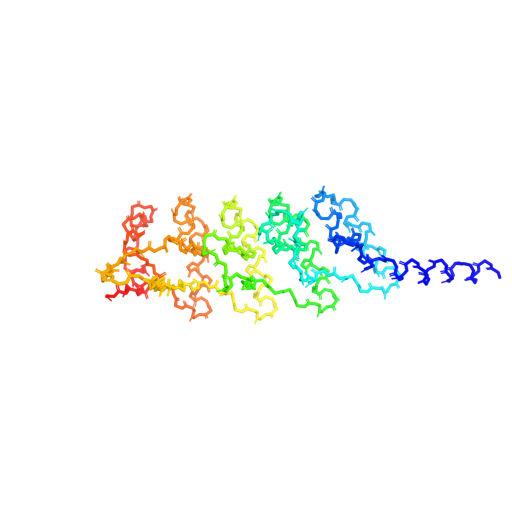.00 91.62 105 ILE A O 1
ATOM 871 N N . ASN A 1 106 ? -4.361 -6.585 0.949 1.00 87.56 106 ASN A N 1
ATOM 872 C CA . ASN A 1 106 ? -4.824 -7.174 2.213 1.00 87.56 106 ASN A CA 1
ATOM 873 C C . ASN A 1 106 ? -3.893 -8.262 2.753 1.00 87.56 106 ASN A C 1
ATOM 875 O O . ASN A 1 106 ? -4.167 -8.848 3.804 1.00 87.56 106 ASN A O 1
ATOM 879 N N . ARG A 1 107 ? -2.834 -8.588 2.014 1.00 80.31 107 ARG A N 1
ATOM 880 C CA . ARG A 1 107 ? -1.998 -9.743 2.302 1.00 80.31 107 ARG A CA 1
ATOM 881 C C . ARG A 1 107 ? -1.267 -9.564 3.616 1.00 80.31 107 ARG A C 1
ATOM 883 O O . ARG A 1 107 ? -0.554 -8.586 3.819 1.00 80.31 107 ARG A O 1
ATOM 890 N N . ASN A 1 108 ? -1.449 -10.527 4.509 1.00 71.44 108 ASN A N 1
ATOM 891 C CA . ASN A 1 108 ? -0.734 -10.595 5.770 1.00 71.44 108 ASN A CA 1
ATOM 892 C C . ASN A 1 108 ? 0.136 -11.852 5.767 1.00 71.44 108 ASN A C 1
ATOM 894 O O . ASN A 1 108 ? -0.357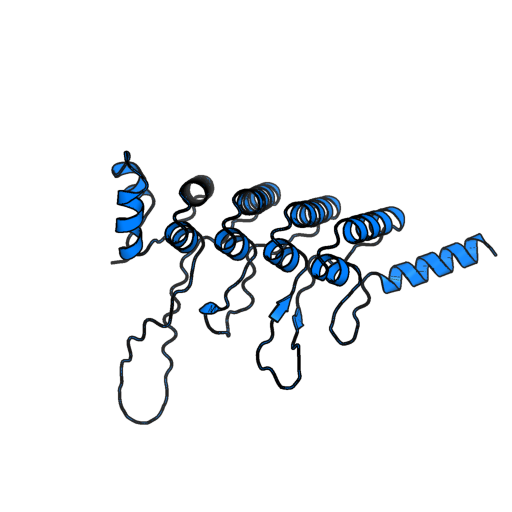 -12.952 5.997 1.00 71.44 108 ASN A O 1
ATOM 898 N N . HIS A 1 109 ? 1.430 -11.671 5.528 1.00 58.47 109 HIS A N 1
ATOM 899 C CA . HIS A 1 109 ? 2.404 -12.758 5.406 1.00 58.47 109 HIS A CA 1
ATOM 900 C C . HIS A 1 109 ? 2.801 -13.412 6.730 1.00 58.47 109 HIS A C 1
ATOM 902 O O . HIS A 1 109 ? 3.635 -14.309 6.755 1.00 58.47 109 HIS A O 1
ATOM 908 N N . LEU A 1 110 ? 2.242 -12.960 7.849 1.00 56.06 110 LEU A N 1
ATOM 909 C CA . LEU A 1 110 ? 2.797 -13.242 9.169 1.00 56.06 110 LEU A CA 1
ATOM 910 C C . LEU A 1 110 ? 1.871 -14.113 10.012 1.00 56.06 110 LEU A C 1
ATOM 912 O O . LEU A 1 110 ? 1.857 -13.993 11.232 1.00 56.06 110 LEU A O 1
ATOM 916 N N . ILE A 1 111 ? 1.123 -15.009 9.356 1.00 51.66 111 ILE A N 1
ATOM 917 C CA . ILE A 1 111 ? 0.216 -15.969 10.007 1.00 51.66 111 ILE A CA 1
ATOM 918 C C . ILE A 1 111 ? 0.957 -16.792 11.080 1.00 51.66 111 ILE A C 1
ATOM 920 O O . ILE A 1 111 ? 0.364 -17.104 12.112 1.00 51.66 111 ILE A O 1
ATOM 924 N N . ASP A 1 112 ? 2.264 -17.024 10.903 1.00 52.38 112 ASP A N 1
ATOM 925 C CA . ASP A 1 112 ? 3.085 -17.792 11.844 1.00 52.38 112 ASP A CA 1
ATOM 926 C C . ASP A 1 112 ? 4.139 -17.001 12.626 1.00 52.38 112 ASP A C 1
ATOM 928 O O . ASP A 1 112 ? 4.756 -17.557 13.535 1.00 52.38 112 ASP A O 1
ATOM 932 N N . ARG A 1 113 ? 4.293 -15.697 12.368 1.00 55.62 113 ARG A N 1
ATOM 933 C CA . ARG A 1 113 ? 5.257 -14.827 13.068 1.00 55.62 113 ARG A CA 1
ATOM 934 C C . ARG A 1 113 ? 4.588 -14.022 14.194 1.00 55.62 113 ARG A C 1
ATOM 936 O O . ARG A 1 113 ? 3.359 -13.945 14.251 1.00 55.62 113 ARG A O 1
ATOM 943 N N . PRO A 1 114 ? 5.363 -13.430 15.126 1.00 52.41 114 PRO A N 1
ATOM 944 C CA . PRO A 1 114 ? 4.803 -12.602 16.186 1.00 52.41 114 PRO A CA 1
ATOM 945 C C . PRO A 1 114 ? 3.891 -11.513 15.610 1.00 52.41 114 PRO A C 1
ATOM 947 O O . PRO A 1 114 ? 4.261 -10.795 14.680 1.00 52.41 114 PRO A O 1
ATOM 950 N N . ILE A 1 115 ? 2.704 -11.374 16.202 1.00 51.91 115 ILE A N 1
ATOM 951 C CA . ILE A 1 115 ? 1.641 -10.426 15.826 1.00 51.91 115 ILE A CA 1
ATOM 952 C C . ILE A 1 115 ? 2.159 -8.986 15.654 1.00 51.91 115 ILE A C 1
ATOM 954 O O . ILE A 1 115 ? 1.637 -8.219 14.844 1.00 51.91 115 ILE A O 1
ATOM 958 N N . GLU A 1 116 ? 3.214 -8.622 16.384 1.00 50.69 116 GLU A N 1
ATOM 959 C CA . GLU A 1 116 ? 3.854 -7.304 16.342 1.00 50.69 116 GLU A CA 1
ATOM 960 C C . GLU A 1 116 ? 4.443 -6.944 14.971 1.00 50.69 116 GLU A C 1
ATOM 962 O O . GLU A 1 116 ? 4.626 -5.759 14.674 1.00 50.69 116 GLU A O 1
ATOM 967 N N . MET A 1 117 ? 4.692 -7.942 14.119 1.00 54.72 117 MET A N 1
ATOM 968 C CA . MET A 1 117 ? 5.272 -7.748 12.795 1.00 54.72 117 MET A CA 1
ATOM 969 C C . MET A 1 117 ? 4.221 -7.588 11.693 1.00 54.72 117 MET A C 1
ATOM 971 O O . MET A 1 117 ? 4.611 -7.198 10.596 1.00 54.72 117 MET A O 1
ATOM 975 N N . ILE A 1 118 ? 2.921 -7.845 11.951 1.00 62.28 118 ILE A N 1
ATOM 976 C CA . ILE A 1 118 ? 1.855 -7.759 10.931 1.00 62.28 118 ILE A CA 1
ATOM 977 C C . ILE A 1 118 ? 1.919 -6.394 10.234 1.00 62.28 118 ILE A C 1
ATOM 979 O O . ILE A 1 118 ? 1.599 -5.349 10.813 1.00 62.28 118 ILE A O 1
ATOM 983 N N . ASN A 1 119 ? 2.340 -6.431 8.973 1.00 72.00 119 ASN A N 1
ATOM 984 C CA . ASN A 1 119 ? 2.540 -5.279 8.114 1.00 72.00 119 ASN A CA 1
ATOM 985 C C . ASN A 1 119 ? 1.935 -5.619 6.755 1.00 72.00 119 ASN A C 1
ATOM 987 O O . ASN A 1 119 ? 2.500 -6.379 5.978 1.00 72.00 119 ASN A O 1
ATOM 991 N N . TYR A 1 120 ? 0.760 -5.055 6.502 1.00 84.31 120 TYR A N 1
ATOM 992 C CA . TYR A 1 120 ? 0.155 -4.999 5.178 1.00 84.31 120 TYR A CA 1
ATOM 993 C C . TYR A 1 120 ? -0.008 -3.527 4.782 1.00 84.31 120 TYR A C 1
ATOM 995 O O . TYR A 1 120 ? 0.006 -2.658 5.669 1.00 84.31 120 TYR A O 1
ATOM 1003 N N . PRO A 1 121 ? -0.163 -3.221 3.481 1.00 91.94 121 PRO A N 1
ATOM 1004 C CA . PRO A 1 121 ? -0.095 -1.859 2.953 1.00 91.94 121 PRO A CA 1
ATOM 1005 C C . PRO A 1 121 ? -0.876 -0.810 3.756 1.00 91.94 121 PRO A C 1
ATOM 1007 O O . PRO A 1 121 ? -0.321 0.224 4.135 1.00 91.94 121 PRO A O 1
ATOM 1010 N N . LEU A 1 122 ? -2.139 -1.095 4.095 1.00 93.88 122 LEU A N 1
ATOM 1011 C CA . LEU A 1 122 ? -2.991 -0.160 4.835 1.00 93.88 122 LEU A CA 1
ATOM 1012 C C . LEU A 1 122 ? -2.464 0.137 6.243 1.00 93.88 122 LEU A C 1
ATOM 1014 O O . LEU A 1 122 ? -2.436 1.298 6.648 1.00 93.88 122 LEU A O 1
ATOM 1018 N N . ILE A 1 123 ? -2.016 -0.874 6.989 1.00 89.69 123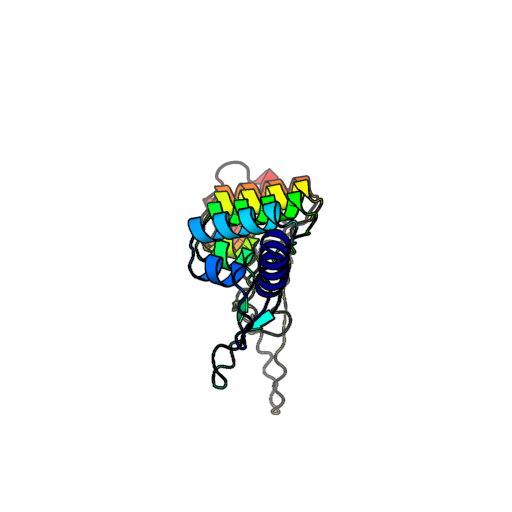 ILE A N 1
ATOM 1019 C CA . ILE A 1 123 ? -1.467 -0.647 8.330 1.00 89.69 123 ILE A CA 1
ATOM 1020 C C . ILE A 1 123 ? -0.162 0.128 8.279 1.00 89.69 123 ILE A C 1
ATOM 1022 O O . ILE A 1 123 ? 0.030 1.016 9.109 1.00 89.69 123 ILE A O 1
ATOM 1026 N N . CYS A 1 124 ? 0.714 -0.161 7.320 1.00 90.12 124 CYS A N 1
ATOM 1027 C CA . CYS A 1 124 ? 1.959 0.587 7.172 1.00 90.12 124 CYS A CA 1
ATOM 1028 C C . CYS A 1 124 ? 1.681 2.070 6.907 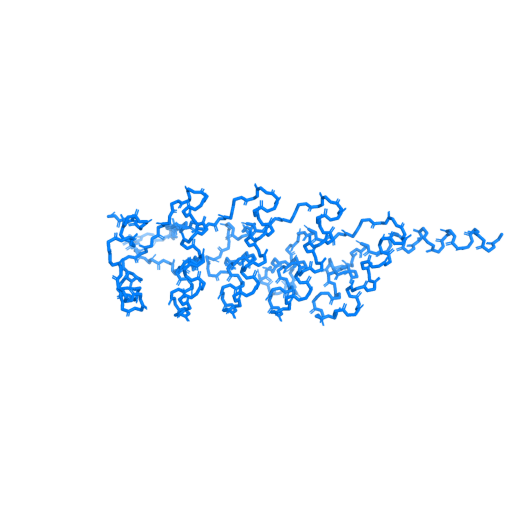1.00 90.12 124 CYS A C 1
ATOM 1030 O O . CYS A 1 124 ? 2.232 2.924 7.602 1.00 90.12 124 CYS A O 1
ATOM 1032 N N . ALA A 1 125 ? 0.744 2.379 6.007 1.00 94.81 125 ALA A N 1
ATOM 1033 C CA . ALA A 1 125 ? 0.336 3.755 5.726 1.00 94.81 125 ALA A CA 1
ATOM 1034 C C . ALA A 1 125 ? -0.243 4.464 6.967 1.00 94.81 125 ALA A C 1
ATOM 1036 O O . ALA A 1 125 ? 0.076 5.624 7.237 1.00 94.81 125 ALA A O 1
ATOM 1037 N N . ILE A 1 126 ? -1.048 3.760 7.772 1.00 93.81 126 ILE A N 1
ATOM 1038 C CA . ILE A 1 126 ? -1.613 4.307 9.016 1.00 93.81 126 ILE A CA 1
ATOM 1039 C C . ILE A 1 126 ? -0.527 4.521 10.070 1.00 93.81 126 ILE A C 1
ATOM 1041 O O . ILE A 1 126 ? -0.517 5.577 10.698 1.00 93.81 126 ILE A O 1
ATOM 1045 N N . LYS A 1 127 ? 0.404 3.574 10.254 1.00 90.19 127 LYS A N 1
ATOM 1046 C CA . LYS A 1 127 ? 1.550 3.704 11.176 1.00 90.19 127 LYS A CA 1
ATOM 1047 C C . LYS A 1 127 ? 2.433 4.900 10.805 1.00 90.19 127 LYS A C 1
ATOM 1049 O O . LYS A 1 127 ? 2.914 5.586 11.700 1.00 90.19 127 LYS A O 1
ATOM 1054 N N . LYS A 1 128 ? 2.587 5.185 9.508 1.00 93.25 128 LYS A N 1
ATOM 1055 C CA . LYS A 1 128 ? 3.248 6.394 8.982 1.00 93.25 128 LYS A CA 1
ATOM 1056 C C . LYS A 1 128 ? 2.421 7.669 9.134 1.00 93.25 128 LYS A C 1
ATOM 1058 O O . LYS A 1 128 ? 2.921 8.756 8.878 1.00 93.25 128 LYS A O 1
ATOM 1063 N N . ASN A 1 129 ? 1.171 7.546 9.572 1.00 94.56 129 ASN A N 1
ATOM 1064 C CA . ASN A 1 129 ? 0.222 8.640 9.704 1.00 94.56 129 ASN A CA 1
ATOM 1065 C C . ASN A 1 129 ? -0.062 9.368 8.373 1.00 94.56 129 ASN A C 1
ATOM 1067 O O . ASN A 1 129 ? -0.472 10.530 8.374 1.00 94.56 129 ASN A O 1
ATOM 1071 N N . ASN A 1 130 ? 0.139 8.689 7.237 1.00 97.44 130 ASN A N 1
ATOM 1072 C CA . ASN A 1 130 ? 0.011 9.288 5.915 1.00 97.44 130 ASN A CA 1
ATOM 1073 C C . ASN A 1 130 ? -1.403 9.102 5.359 1.00 97.44 130 ASN A C 1
ATOM 1075 O O . ASN A 1 130 ? -1.752 8.079 4.765 1.00 97.44 130 ASN A O 1
ATOM 1079 N N . PHE A 1 131 ? -2.219 10.139 5.536 1.00 97.44 131 PHE A N 1
ATOM 1080 C CA . PHE A 1 131 ? -3.600 10.171 5.061 1.00 97.44 131 PHE A CA 1
ATOM 1081 C C . PHE A 1 131 ? -3.723 9.980 3.540 1.00 97.44 131 PHE A C 1
ATOM 1083 O O . PHE A 1 131 ? -4.657 9.322 3.080 1.00 97.44 131 PHE A O 1
ATOM 1090 N N . GLU A 1 132 ? -2.796 10.529 2.750 1.00 98.50 132 GLU A N 1
ATOM 1091 C CA . GLU A 1 132 ? -2.868 10.444 1.289 1.00 98.50 132 GLU A CA 1
ATOM 1092 C C . GLU A 1 132 ? -2.662 9.010 0.794 1.00 98.50 132 GLU A C 1
ATOM 1094 O O . GLU A 1 132 ? -3.423 8.549 -0.055 1.00 98.50 132 GLU A O 1
ATOM 1099 N N . ILE A 1 133 ? -1.695 8.279 1.356 1.00 98.62 133 ILE A N 1
ATOM 1100 C CA . ILE A 1 133 ? -1.463 6.870 1.004 1.00 98.62 133 ILE A CA 1
ATOM 1101 C C . ILE A 1 133 ? -2.637 5.992 1.459 1.00 98.62 133 ILE A C 1
ATOM 1103 O O . ILE A 1 133 ? -3.082 5.133 0.698 1.00 98.62 133 ILE A O 1
ATOM 1107 N N . VAL A 1 134 ? -3.203 6.235 2.649 1.00 98.38 134 VAL A N 1
ATOM 1108 C CA . VAL A 1 134 ? -4.420 5.529 3.100 1.00 98.38 134 VAL A CA 1
ATOM 1109 C C . VAL A 1 134 ? -5.561 5.720 2.101 1.00 98.38 134 VAL A C 1
ATOM 1111 O O . VAL A 1 134 ? -6.235 4.755 1.737 1.00 98.38 134 VAL A O 1
ATOM 1114 N N . LYS A 1 135 ? -5.763 6.953 1.624 1.00 98.50 135 LYS A N 1
ATOM 1115 C CA . LYS A 1 135 ? -6.788 7.250 0.624 1.00 98.50 135 LYS A CA 1
ATOM 1116 C C . LYS A 1 135 ? -6.514 6.536 -0.702 1.00 98.50 135 LYS A C 1
ATOM 1118 O O . LYS A 1 135 ? -7.436 5.941 -1.246 1.00 98.50 135 LYS A O 1
ATOM 1123 N N . LEU A 1 136 ? -5.267 6.524 -1.180 1.00 98.56 136 LEU A N 1
ATOM 1124 C CA . LEU A 1 136 ? -4.890 5.805 -2.404 1.00 98.56 136 LEU A CA 1
ATOM 1125 C C . LEU A 1 136 ? -5.200 4.310 -2.322 1.00 98.56 136 LEU A C 1
ATOM 1127 O O . LEU A 1 136 ? -5.778 3.759 -3.254 1.00 98.56 136 LEU A O 1
ATOM 1131 N N . LEU A 1 137 ? -4.885 3.668 -1.195 1.00 98.38 137 LEU A N 1
ATOM 1132 C CA . LEU A 1 137 ? -5.196 2.253 -0.977 1.00 98.38 137 LEU A CA 1
ATOM 1133 C C . LEU A 1 137 ? -6.706 1.988 -0.999 1.00 98.38 137 LEU A C 1
ATOM 1135 O O . LEU A 1 137 ? -7.146 1.024 -1.618 1.00 98.38 137 LEU A O 1
ATOM 1139 N N . MET A 1 138 ? -7.512 2.853 -0.376 1.00 97.88 138 MET A N 1
ATOM 1140 C CA . MET A 1 138 ? -8.975 2.741 -0.421 1.00 97.88 138 MET A CA 1
ATOM 1141 C C . MET A 1 138 ? -9.545 2.981 -1.817 1.00 97.88 138 MET A C 1
ATOM 1143 O O . MET A 1 138 ? -10.464 2.277 -2.231 1.00 97.88 138 MET A O 1
ATOM 1147 N N . ASP A 1 139 ? -9.037 3.977 -2.537 1.00 97.81 139 ASP A N 1
ATOM 1148 C CA . ASP A 1 139 ? -9.482 4.295 -3.893 1.00 97.81 139 ASP A CA 1
ATOM 1149 C C . ASP A 1 139 ? -9.135 3.146 -4.850 1.00 97.81 139 ASP A C 1
ATOM 1151 O O . ASP A 1 139 ? -9.997 2.707 -5.615 1.00 97.81 139 ASP A O 1
ATOM 1155 N N . TYR A 1 140 ? -7.926 2.586 -4.740 1.00 98.25 140 TYR A N 1
ATOM 1156 C CA . TYR A 1 140 ? -7.519 1.392 -5.480 1.00 98.25 140 TYR A CA 1
ATOM 1157 C C . TYR A 1 140 ? -8.413 0.191 -5.153 1.00 98.25 140 TYR A C 1
ATOM 1159 O O . TYR A 1 140 ? -8.887 -0.480 -6.070 1.00 98.25 140 TYR A O 1
ATOM 1167 N N . ALA A 1 141 ? -8.700 -0.049 -3.869 1.00 97.62 141 ALA A N 1
ATOM 1168 C CA . ALA A 1 141 ? -9.569 -1.139 -3.438 1.00 97.62 141 ALA A CA 1
ATOM 1169 C C . ALA A 1 141 ? -10.983 -1.011 -4.028 1.00 97.62 141 ALA A C 1
ATOM 1171 O O . ALA A 1 141 ? -11.489 -1.947 -4.639 1.00 97.62 141 ALA A O 1
ATOM 1172 N N . ASN A 1 142 ? -11.587 0.181 -3.932 1.00 96.44 142 ASN A N 1
ATOM 1173 C CA . ASN A 1 142 ? -12.894 0.464 -4.528 1.00 96.44 142 ASN A CA 1
ATOM 1174 C C . ASN A 1 142 ? -12.888 0.250 -6.051 1.00 96.44 142 ASN A C 1
ATOM 1176 O O . ASN A 1 142 ? -13.825 -0.337 -6.582 1.00 96.44 142 ASN A O 1
ATOM 1180 N N . LYS A 1 143 ? -11.855 0.734 -6.755 1.00 96.81 143 LYS A N 1
ATOM 1181 C CA . LYS A 1 143 ? -11.744 0.627 -8.220 1.00 96.81 143 LYS A CA 1
ATOM 1182 C C . LYS A 1 143 ? -11.638 -0.826 -8.685 1.00 96.81 143 LYS A C 1
ATOM 1184 O O . LYS A 1 143 ? -12.218 -1.174 -9.708 1.00 96.81 143 LYS A O 1
ATOM 1189 N N . ASN A 1 144 ? -10.923 -1.653 -7.927 1.00 96.56 144 ASN A N 1
ATOM 1190 C CA . ASN A 1 144 ? -10.648 -3.048 -8.266 1.00 96.56 144 ASN A CA 1
ATOM 1191 C C . ASN A 1 144 ? -11.565 -4.045 -7.538 1.00 96.56 144 ASN A C 1
ATOM 1193 O O . ASN A 1 144 ? -11.304 -5.242 -7.551 1.00 96.56 144 ASN A O 1
ATOM 1197 N N . ASN A 1 145 ? -12.651 -3.568 -6.915 1.00 96.00 145 ASN A N 1
ATOM 1198 C CA . ASN A 1 145 ? -13.611 -4.386 -6.163 1.00 96.00 145 ASN A CA 1
ATOM 1199 C C . ASN A 1 145 ? -12.971 -5.243 -5.050 1.00 96.00 145 ASN A C 1
ATOM 1201 O O . ASN A 1 145 ? -13.443 -6.336 -4.739 1.00 96.00 145 ASN A O 1
ATOM 1205 N N . ILE A 1 146 ? -11.909 -4.734 -4.426 1.00 95.56 146 ILE A N 1
ATOM 1206 C CA . ILE A 1 146 ? -11.237 -5.358 -3.286 1.00 95.56 146 ILE A CA 1
ATOM 1207 C C . ILE A 1 146 ? -11.876 -4.831 -1.998 1.00 95.56 146 ILE A C 1
ATOM 1209 O O . ILE A 1 146 ? -11.969 -3.624 -1.765 1.00 95.56 146 ILE A O 1
ATOM 1213 N N . VAL A 1 147 ? -12.290 -5.733 -1.111 1.00 93.44 147 VAL A N 1
ATOM 1214 C CA . VAL A 1 147 ? -12.761 -5.364 0.230 1.00 93.44 147 VAL A CA 1
ATOM 1215 C C . VAL A 1 147 ? -11.557 -5.308 1.163 1.00 93.44 147 VAL A C 1
ATOM 1217 O O . VAL A 1 147 ? -10.968 -6.345 1.446 1.00 93.44 147 VAL A O 1
ATOM 1220 N N . LEU A 1 148 ? -11.170 -4.117 1.632 1.00 92.25 148 LEU A N 1
ATOM 1221 C CA . LEU A 1 148 ? -10.066 -3.967 2.587 1.00 92.25 148 LEU A CA 1
ATOM 1222 C C . LEU A 1 148 ? -10.331 -4.732 3.891 1.00 92.25 148 LEU A C 1
ATOM 1224 O O . LEU A 1 148 ? -11.411 -4.597 4.473 1.00 92.25 148 LEU A O 1
ATOM 1228 N N . ASP A 1 149 ? -9.330 -5.464 4.382 1.00 86.69 149 ASP A N 1
ATOM 1229 C CA . ASP A 1 149 ? -9.384 -6.090 5.704 1.00 86.69 149 ASP A CA 1
ATOM 1230 C C . ASP A 1 149 ? -9.189 -5.012 6.780 1.00 86.69 149 ASP A C 1
ATOM 1232 O O . ASP A 1 149 ? -8.104 -4.461 6.964 1.00 86.69 149 ASP A O 1
ATOM 1236 N N . LEU A 1 150 ? -10.283 -4.677 7.468 1.00 85.56 150 LEU A N 1
ATOM 1237 C CA . LEU A 1 150 ? -10.293 -3.742 8.594 1.00 85.56 150 LEU A CA 1
ATOM 1238 C C . LEU A 1 150 ? -10.468 -4.452 9.943 1.00 85.56 150 LEU A C 1
ATOM 1240 O O . LEU A 1 150 ? -10.641 -3.778 10.962 1.00 85.56 150 LEU A O 1
ATOM 1244 N N . HIS A 1 151 ? -10.503 -5.786 9.965 1.00 71.12 151 HIS A N 1
ATOM 1245 C CA . HIS A 1 151 ? -10.911 -6.536 11.146 1.00 71.12 151 HIS A CA 1
ATOM 1246 C C . HIS A 1 151 ? -9.831 -6.581 12.229 1.00 71.12 151 HIS A C 1
ATOM 1248 O O . HIS A 1 151 ? -8.642 -6.753 11.960 1.00 71.12 151 HIS A O 1
ATOM 1254 N N . GLU A 1 152 ? -10.283 -6.522 13.486 1.00 61.75 152 GLU A N 1
ATOM 1255 C CA . GLU A 1 152 ? -9.476 -6.890 14.646 1.00 61.75 152 GLU A CA 1
ATOM 1256 C C . GLU A 1 152 ? -9.462 -8.426 14.803 1.00 61.75 152 GLU A C 1
ATOM 1258 O O . GLU A 1 152 ? -10.378 -9.011 15.379 1.00 61.75 152 GLU A O 1
ATOM 1263 N N . LYS A 1 153 ? -8.459 -9.119 14.247 1.00 53.91 153 LYS A N 1
ATOM 1264 C CA . LYS A 1 153 ? -8.262 -10.575 14.430 1.00 53.91 153 LYS A CA 1
ATOM 1265 C C . LYS A 1 153 ? -7.626 -10.910 15.779 1.00 53.91 153 LYS A C 1
ATOM 1267 O O . LYS A 1 153 ? -6.407 -11.087 15.826 1.00 53.91 153 LYS A O 1
ATOM 1272 N N . TYR A 1 154 ? -8.393 -10.954 16.866 1.00 50.38 154 TYR A N 1
ATOM 1273 C CA . TYR A 1 154 ? -7.867 -11.371 18.171 1.00 50.38 154 TYR A CA 1
ATOM 1274 C C . TYR A 1 154 ? -7.315 -12.791 18.064 1.00 50.38 154 TYR A C 1
ATOM 1276 O O . TYR A 1 154 ? -8.075 -13.755 18.015 1.00 50.38 154 TYR A O 1
ATOM 1284 N N . ASN A 1 155 ? -5.993 -12.921 17.997 1.00 45.81 155 ASN A N 1
ATOM 1285 C CA . ASN A 1 155 ? -5.358 -14.221 18.050 1.00 45.81 155 ASN A CA 1
ATOM 1286 C C . ASN A 1 155 ? -4.966 -14.459 19.505 1.00 45.81 155 ASN A C 1
ATOM 1288 O O . ASN A 1 155 ? -3.923 -13.997 19.964 1.00 45.81 155 ASN A O 1
ATOM 1292 N N . ASN A 1 156 ? -5.824 -15.166 20.238 1.00 43.03 156 ASN A N 1
ATOM 1293 C CA . ASN A 1 156 ? -5.446 -15.768 21.510 1.00 43.03 156 ASN A CA 1
ATOM 1294 C C . ASN A 1 156 ? -4.507 -16.944 21.200 1.00 43.03 156 ASN A C 1
ATOM 1296 O O . ASN A 1 156 ? -4.897 -18.101 21.325 1.00 43.03 156 ASN A O 1
ATOM 1300 N N . ARG A 1 157 ? -3.283 -16.673 20.724 1.00 44.00 157 ARG A N 1
ATOM 1301 C CA . ARG A 1 157 ? -2.247 -17.709 20.677 1.00 44.00 157 ARG A CA 1
ATOM 1302 C C . ARG A 1 157 ? -1.859 -17.986 22.128 1.00 44.00 157 ARG A C 1
ATOM 1304 O O . ARG A 1 157 ? -1.082 -17.245 22.724 1.00 44.00 157 ARG A O 1
ATOM 1311 N N . ILE A 1 158 ? -2.468 -19.019 22.705 1.00 43.34 158 ILE A N 1
ATOM 1312 C CA . ILE A 1 158 ? -1.991 -19.638 23.938 1.00 43.34 158 ILE A CA 1
ATOM 1313 C C . ILE A 1 158 ? -0.662 -20.292 23.563 1.00 43.34 158 ILE A C 1
ATOM 1315 O O . ILE A 1 158 ? -0.635 -21.231 22.772 1.00 43.34 158 ILE A O 1
ATOM 1319 N N . PHE A 1 159 ? 0.449 -19.764 24.070 1.00 44.66 159 PHE A N 1
ATOM 1320 C CA . PHE A 1 159 ? 1.696 -20.515 24.052 1.00 44.66 159 PHE A CA 1
ATOM 1321 C C . PHE A 1 159 ? 1.561 -21.630 25.095 1.00 44.66 159 PHE A C 1
ATOM 1323 O O . PHE A 1 159 ? 1.715 -21.379 26.290 1.00 44.66 159 PHE A O 1
ATOM 1330 N N . GLU A 1 160 ? 1.223 -22.846 24.668 1.00 39.16 160 GLU A N 1
ATOM 1331 C CA . GLU A 1 160 ? 1.392 -24.032 25.509 1.00 39.16 160 GLU A CA 1
ATOM 1332 C C . GLU A 1 160 ? 2.892 -24.328 25.608 1.00 39.16 160 GLU A C 1
ATOM 1334 O O . GLU A 1 160 ? 3.490 -24.947 24.733 1.00 39.16 160 GLU A O 1
ATOM 1339 N N . PHE A 1 161 ? 3.528 -23.835 26.669 1.00 48.34 161 PHE A N 1
ATOM 1340 C CA . PHE A 1 161 ? 4.822 -24.353 27.091 1.00 48.34 161 PHE A CA 1
ATOM 1341 C C . PHE A 1 161 ? 4.569 -25.581 27.973 1.00 48.34 161 PHE A C 1
ATOM 1343 O O . PHE A 1 161 ? 4.167 -25.450 29.130 1.00 48.34 161 PHE A O 1
ATOM 1350 N N . GLU A 1 162 ? 4.804 -26.783 27.445 1.00 41.44 162 GLU A N 1
ATOM 1351 C CA . GLU A 1 162 ? 4.879 -27.991 28.270 1.00 41.44 162 GLU A CA 1
ATOM 1352 C C . GLU A 1 162 ? 6.147 -27.951 29.131 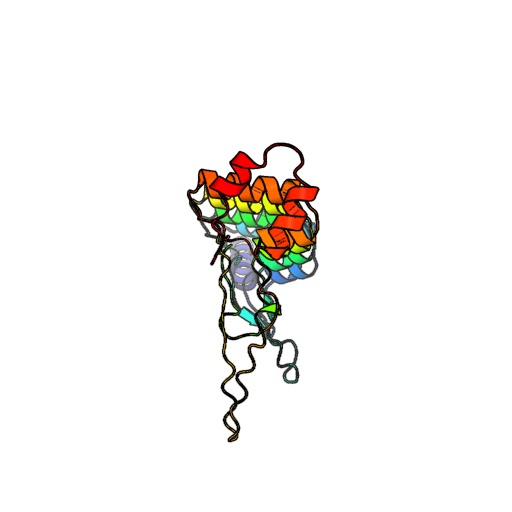1.00 41.44 162 GLU A C 1
ATOM 1354 O O . GLU A 1 162 ? 7.216 -28.348 28.690 1.00 41.44 162 GLU A O 1
ATOM 1359 N N . PHE A 1 163 ? 6.021 -27.500 30.380 1.00 43.94 163 PHE A N 1
ATOM 1360 C CA . PHE A 1 163 ? 6.793 -28.037 31.508 1.00 43.94 163 PHE A CA 1
ATOM 1361 C C . PHE A 1 163 ? 5.977 -27.913 32.805 1.00 43.94 163 PHE A C 1
ATOM 1363 O O . PHE A 1 163 ? 6.229 -27.073 33.665 1.00 43.94 163 PHE A O 1
ATOM 1370 N N . GLY A 1 164 ? 4.973 -28.784 32.945 1.00 51.56 164 GLY A N 1
ATOM 1371 C CA . GLY A 1 164 ? 4.551 -29.350 34.234 1.00 51.56 164 GLY A CA 1
ATOM 1372 C C . GLY A 1 164 ? 3.999 -28.427 35.329 1.00 51.56 164 GLY A C 1
ATOM 1373 O O . GLY A 1 164 ? 3.834 -28.901 36.453 1.00 51.56 164 GLY A O 1
ATOM 1374 N N . LYS A 1 165 ? 3.700 -27.151 35.066 1.00 48.69 165 LYS A N 1
ATOM 1375 C CA . LYS A 1 165 ? 2.948 -26.291 35.994 1.00 48.69 165 LYS A CA 1
ATOM 1376 C C . LYS A 1 165 ? 1.981 -25.413 35.217 1.00 48.69 165 LYS A C 1
ATOM 1378 O O . LYS A 1 165 ? 2.408 -24.606 34.397 1.00 48.69 165 LYS A O 1
ATOM 1383 N N . GLU A 1 166 ? 0.692 -25.570 35.506 1.00 47.41 166 GLU A N 1
ATOM 1384 C CA . GLU A 1 166 ? -0.367 -24.679 35.040 1.00 47.41 166 GLU A CA 1
ATOM 1385 C C . GLU A 1 166 ? -0.034 -23.237 35.429 1.00 47.41 166 GLU A C 1
ATOM 1387 O O . GLU A 1 166 ? -0.235 -22.800 36.561 1.00 47.41 166 GLU A O 1
ATOM 1392 N N . TYR A 1 167 ? 0.458 -22.479 34.461 1.00 47.16 167 TYR A N 1
ATOM 1393 C CA . TYR A 1 167 ? 0.255 -21.048 34.432 1.00 47.16 167 TYR A CA 1
ATOM 1394 C C . TYR A 1 167 ? -0.695 -20.788 33.274 1.00 47.16 167 TYR A C 1
ATOM 1396 O O . TYR A 1 167 ? -0.286 -20.779 32.115 1.00 47.16 167 TYR A O 1
ATOM 1404 N N . ILE A 1 168 ? -1.966 -20.528 33.593 1.00 44.28 168 ILE A N 1
ATOM 1405 C CA . ILE A 1 168 ? -2.844 -19.767 32.702 1.00 44.28 168 ILE A CA 1
ATOM 1406 C C . ILE A 1 168 ? -2.270 -18.356 32.688 1.00 44.28 168 ILE A C 1
ATOM 1408 O O . ILE A 1 168 ? -2.716 -17.445 33.387 1.00 44.28 168 ILE A O 1
ATOM 1412 N N . SER A 1 169 ? -1.196 -18.181 31.932 1.00 41.06 169 SER A N 1
ATOM 1413 C CA . SER A 1 169 ? -0.754 -16.861 31.575 1.00 41.06 169 SER A CA 1
ATOM 1414 C C . SER A 1 169 ? -1.755 -16.401 30.517 1.00 41.06 169 SER A C 1
ATOM 1416 O O . SER A 1 169 ? -1.619 -16.665 29.327 1.00 41.06 169 SER A O 1
ATOM 1418 N N . ASN A 1 170 ? -2.805 -15.710 30.969 1.00 41.44 170 ASN A N 1
ATOM 1419 C CA . ASN A 1 170 ? -3.523 -14.729 30.158 1.00 41.44 170 ASN A CA 1
ATOM 1420 C C . ASN A 1 170 ? -2.549 -13.585 29.832 1.00 41.44 170 ASN A C 1
ATOM 1422 O O . ASN A 1 170 ? -2.812 -12.417 30.126 1.00 41.44 170 ASN A O 1
ATOM 1426 N N . VAL A 1 171 ? -1.379 -13.902 29.271 1.00 41.91 171 VAL A N 1
ATOM 1427 C CA . VAL A 1 171 ? -0.605 -12.907 28.562 1.00 41.91 171 VAL A CA 1
ATOM 1428 C C . VAL A 1 171 ? -1.490 -12.621 27.371 1.00 41.91 171 VAL A C 1
ATOM 1430 O O . VAL A 1 171 ? -1.593 -13.406 26.437 1.00 41.91 171 VAL A O 1
ATOM 1433 N N . ILE A 1 172 ? -2.212 -11.512 27.456 1.00 45.81 172 ILE A N 1
ATOM 1434 C CA . ILE A 1 172 ? -2.706 -10.801 26.291 1.00 45.81 172 ILE A CA 1
ATOM 1435 C C . ILE A 1 172 ? -1.430 -10.482 25.514 1.00 45.81 172 ILE A C 1
ATOM 1437 O O . ILE A 1 172 ? -0.788 -9.459 25.766 1.00 45.81 172 ILE A O 1
ATOM 1441 N N . VAL A 1 173 ? -0.967 -11.429 24.694 1.00 42.22 173 VAL A N 1
ATOM 1442 C CA . VAL A 1 173 ? 0.266 -11.272 23.936 1.00 42.22 173 VAL A CA 1
ATOM 1443 C C . VAL A 1 173 ? -0.035 -10.180 22.930 1.00 42.22 173 VAL A C 1
ATOM 1445 O O . VAL A 1 173 ? -0.855 -10.329 22.031 1.00 42.22 173 VAL A O 1
ATOM 1448 N N . SER A 1 174 ? 0.530 -9.028 23.265 1.00 47.34 174 SER A N 1
ATOM 1449 C CA . SER A 1 174 ? 0.677 -7.804 22.506 1.00 47.34 174 SER A CA 1
ATOM 1450 C C . SER A 1 174 ? -0.242 -7.603 21.298 1.00 47.34 174 SER A C 1
ATOM 1452 O O . SER A 1 174 ? -0.072 -8.160 20.222 1.00 47.34 174 SER A O 1
ATOM 1454 N N . ARG A 1 175 ? -1.130 -6.615 21.469 1.00 51.75 175 ARG A N 1
ATOM 1455 C CA . ARG A 1 175 ? -1.311 -5.502 20.522 1.00 51.75 175 ARG A CA 1
ATOM 1456 C C . ARG A 1 175 ? -1.200 -5.910 19.051 1.00 51.75 175 ARG A C 1
ATOM 1458 O O . ARG A 1 175 ? -0.370 -5.359 18.327 1.00 51.75 175 ARG A O 1
ATOM 1465 N N . ALA A 1 176 ? -2.067 -6.798 18.584 1.00 51.28 176 ALA A N 1
ATOM 1466 C CA . ALA A 1 176 ? -2.400 -6.769 17.175 1.00 51.28 176 ALA A CA 1
ATOM 1467 C C . ALA A 1 176 ? -2.920 -5.353 16.898 1.00 51.28 176 ALA A C 1
ATOM 1469 O O . ALA A 1 176 ? -3.983 -4.944 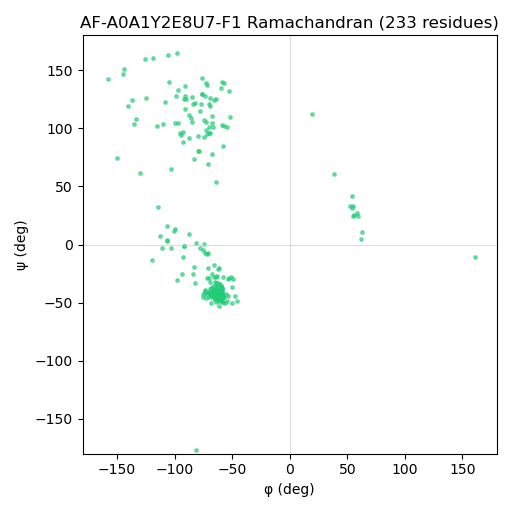17.359 1.00 51.28 176 ALA A O 1
ATOM 1470 N N . LYS A 1 177 ? -2.056 -4.532 16.307 1.00 61.59 177 LYS A N 1
ATOM 1471 C CA . LYS A 1 177 ? -2.371 -3.164 15.933 1.00 61.59 177 LYS A CA 1
ATOM 1472 C C . LYS A 1 177 ? -3.177 -3.304 14.658 1.00 61.59 177 LYS A C 1
ATOM 1474 O O . LYS A 1 177 ? -2.658 -3.821 13.682 1.00 61.59 177 LYS A O 1
ATOM 1479 N N . TYR A 1 178 ? -4.439 -2.910 14.693 1.00 76.94 178 TYR A N 1
ATOM 1480 C CA . TYR A 1 178 ? -5.361 -2.932 13.554 1.00 76.94 178 TYR A CA 1
ATOM 1481 C C . TYR A 1 178 ? -5.598 -1.522 13.026 1.00 76.94 178 TYR A C 1
ATOM 1483 O O . TYR A 1 178 ? -5.380 -0.572 13.783 1.00 76.94 178 TYR A O 1
ATOM 1491 N N . PRO A 1 179 ? -6.122 -1.347 11.797 1.00 87.25 179 PRO A N 1
ATOM 1492 C CA . PRO A 1 179 ? -6.215 -0.039 11.150 1.00 87.25 179 PRO A CA 1
ATOM 1493 C C . PRO A 1 179 ? -6.841 1.043 12.035 1.00 87.25 179 PRO A C 1
ATOM 1495 O O . PRO A 1 179 ? -6.256 2.109 12.229 1.00 87.25 179 PRO A O 1
ATOM 1498 N N . ILE A 1 180 ? -8.000 0.755 12.637 1.00 85.31 180 ILE A N 1
ATOM 1499 C CA . ILE A 1 180 ? -8.718 1.736 13.457 1.00 85.31 180 ILE A CA 1
ATOM 1500 C C . ILE A 1 180 ? -8.017 1.994 14.796 1.00 85.31 180 ILE A C 1
ATOM 1502 O O . ILE A 1 180 ? -7.851 3.150 15.174 1.00 85.31 180 ILE A O 1
ATOM 1506 N N . SER A 1 181 ? -7.527 0.949 15.472 1.00 79.88 181 SER A N 1
ATOM 1507 C CA . SER A 1 181 ? -6.749 1.091 16.711 1.00 79.88 181 SER A CA 1
ATOM 1508 C C . SER A 1 181 ? -5.457 1.890 16.496 1.00 79.88 181 SER A C 1
ATOM 1510 O O . SER A 1 181 ? -5.166 2.788 17.279 1.00 79.88 181 SER A O 1
ATOM 1512 N N . SER A 1 182 ? -4.732 1.657 15.395 1.00 84.38 182 SER A N 1
ATOM 1513 C CA . SER A 1 182 ? -3.530 2.415 15.034 1.00 84.38 182 SER A CA 1
ATOM 1514 C C . SER A 1 182 ? -3.842 3.876 14.734 1.00 84.38 182 SER A C 1
ATOM 1516 O O . SER A 1 182 ? -3.118 4.757 15.186 1.00 84.38 182 SER A O 1
ATOM 1518 N N . ALA A 1 183 ? -4.944 4.161 14.036 1.00 86.94 183 ALA A N 1
ATOM 1519 C CA . ALA A 1 183 ? -5.369 5.539 13.800 1.00 86.94 183 ALA A CA 1
ATOM 1520 C C . ALA A 1 183 ? -5.722 6.270 15.113 1.00 86.94 183 ALA A C 1
ATOM 1522 O O . ALA A 1 183 ? -5.412 7.453 15.258 1.00 86.94 183 ALA A O 1
ATOM 1523 N N . ILE A 1 184 ? -6.318 5.563 16.083 1.00 82.69 184 ILE A N 1
ATOM 1524 C CA . ILE A 1 184 ? -6.639 6.098 17.418 1.00 82.69 184 ILE A CA 1
ATOM 1525 C C . ILE A 1 184 ? -5.374 6.341 18.242 1.00 82.69 184 ILE A C 1
ATOM 1527 O O . ILE A 1 184 ? -5.252 7.402 18.851 1.00 82.69 184 ILE A O 1
ATOM 1531 N N . GLU A 1 185 ? -4.430 5.395 18.252 1.00 82.38 185 GLU A N 1
ATOM 1532 C CA . GLU A 1 185 ? -3.131 5.540 18.928 1.00 82.38 185 GLU A CA 1
ATOM 1533 C C . GLU A 1 185 ? -2.344 6.735 18.379 1.00 82.38 185 GLU A C 1
ATOM 1535 O O . GLU A 1 185 ? -1.772 7.503 19.151 1.00 82.38 185 GLU A O 1
ATOM 1540 N N . ASN A 1 186 ? -2.405 6.948 17.063 1.00 84.06 186 ASN A N 1
ATOM 1541 C CA . ASN A 1 186 ? -1.812 8.105 16.392 1.00 84.06 186 ASN A CA 1
ATOM 1542 C C . ASN A 1 186 ? -2.608 9.406 16.591 1.00 84.06 186 ASN A C 1
ATOM 1544 O O . ASN A 1 186 ? -2.181 10.458 16.123 1.00 84.06 186 ASN A O 1
ATOM 1548 N N . GLN A 1 187 ? -3.775 9.348 17.243 1.00 85.25 187 GLN A N 1
ATOM 1549 C CA . GLN A 1 187 ? -4.705 10.468 17.421 1.00 85.25 187 GLN A CA 1
ATOM 1550 C C . GLN A 1 187 ? -5.124 11.135 16.093 1.00 85.25 187 GLN A C 1
ATOM 1552 O O . GLN A 1 187 ? -5.543 12.294 16.069 1.00 85.25 187 GLN A O 1
ATOM 1557 N N . ASN A 1 188 ? -5.056 10.407 14.971 1.00 85.19 188 ASN A N 1
ATOM 1558 C CA . ASN A 1 188 ? -5.387 10.940 13.653 1.00 85.19 188 ASN A CA 1
ATOM 1559 C C . ASN A 1 188 ? -6.880 10.792 13.361 1.00 85.19 188 ASN A C 1
ATOM 1561 O O . ASN A 1 188 ? -7.351 9.798 12.800 1.00 85.19 188 ASN A O 1
ATOM 1565 N N . THR A 1 189 ? -7.628 11.833 13.719 1.00 84.88 189 THR A N 1
ATOM 1566 C C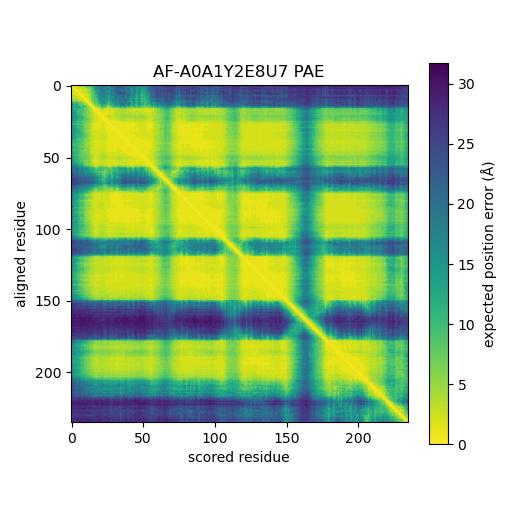A . THR A 1 189 ? -9.086 11.854 13.558 1.00 84.88 189 THR A CA 1
ATOM 1567 C C . THR A 1 189 ? -9.551 11.764 12.102 1.00 84.88 189 THR A C 1
ATOM 1569 O O . THR A 1 189 ? -10.638 11.240 11.859 1.00 84.88 189 THR A O 1
ATOM 1572 N N . GLU A 1 190 ? -8.752 12.206 11.130 1.00 90.75 190 GLU A N 1
ATOM 1573 C CA . GLU A 1 190 ? -9.117 12.155 9.710 1.00 90.75 190 GLU A CA 1
ATOM 1574 C C . GLU A 1 190 ? -9.012 10.734 9.154 1.00 90.75 190 GLU A C 1
ATOM 1576 O O . GLU A 1 190 ? -9.964 10.244 8.542 1.00 90.75 190 GLU A O 1
ATOM 1581 N N . ILE A 1 191 ? -7.926 10.016 9.459 1.00 93.25 191 ILE A N 1
ATOM 1582 C CA . ILE A 1 191 ? -7.802 8.589 9.118 1.00 93.25 191 ILE A CA 1
ATOM 1583 C C . ILE A 1 191 ? -8.899 7.777 9.823 1.00 93.25 191 ILE A C 1
ATOM 1585 O O . ILE A 1 191 ? -9.528 6.922 9.201 1.00 93.25 191 ILE A O 1
ATOM 1589 N N . MET A 1 192 ? -9.198 8.073 11.093 1.00 90.19 192 MET A N 1
ATOM 1590 C CA . MET A 1 192 ? -10.287 7.404 11.817 1.00 90.19 192 MET A CA 1
ATOM 1591 C C . MET A 1 192 ? -11.644 7.596 11.128 1.00 90.19 192 MET A C 1
ATOM 1593 O O . MET A 1 192 ? -12.369 6.624 10.904 1.00 90.19 192 MET A O 1
ATOM 1597 N N . LYS A 1 193 ? -12.000 8.839 10.771 1.00 88.56 193 LYS A N 1
ATOM 1598 C CA . LYS A 1 193 ? -13.245 9.141 10.045 1.00 88.56 193 LYS A CA 1
ATOM 1599 C C . LYS A 1 193 ? -13.292 8.403 8.712 1.00 88.56 193 LYS A C 1
ATOM 1601 O O . LYS A 1 193 ? -14.338 7.849 8.378 1.00 88.56 193 LYS A O 1
ATOM 1606 N N . LEU A 1 194 ? -12.175 8.372 7.989 1.00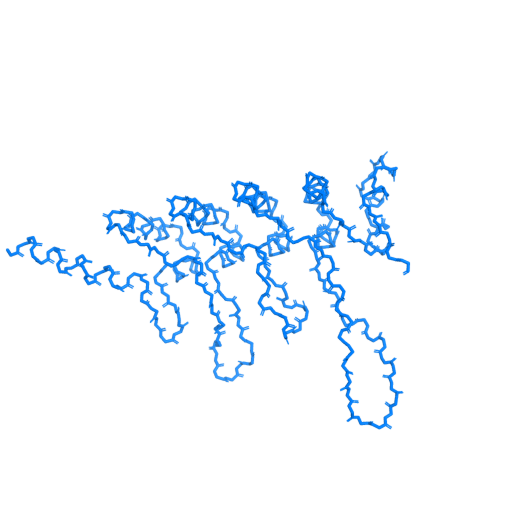 94.25 194 LEU A N 1
ATOM 1607 C CA . LEU A 1 194 ? -12.068 7.717 6.692 1.00 94.25 194 LEU A CA 1
ATOM 1608 C C . LEU A 1 194 ? -12.308 6.199 6.800 1.00 94.25 194 LEU A C 1
ATOM 1610 O O . LEU A 1 194 ? -13.140 5.661 6.072 1.00 94.25 194 LEU A O 1
ATOM 1614 N N . LEU A 1 195 ? -11.687 5.520 7.770 1.00 92.44 195 LEU A N 1
ATOM 1615 C CA . LEU A 1 195 ? -11.912 4.090 8.046 1.00 92.44 195 LEU A CA 1
ATOM 1616 C C . LEU A 1 195 ? -13.370 3.789 8.443 1.00 92.44 195 LEU A C 1
ATOM 1618 O O . LEU A 1 195 ? -13.973 2.817 7.981 1.00 92.44 195 LEU A O 1
ATOM 1622 N N . ILE A 1 196 ? -13.976 4.648 9.268 1.00 88.19 196 ILE A N 1
ATOM 1623 C CA . ILE A 1 196 ? -15.387 4.527 9.668 1.00 88.19 196 ILE A CA 1
ATOM 1624 C C . ILE A 1 196 ? -16.330 4.721 8.469 1.00 88.19 196 ILE A C 1
ATOM 1626 O O . ILE A 1 196 ? -17.347 4.041 8.354 1.00 88.19 196 ILE A O 1
ATOM 1630 N N . GLN A 1 197 ? -16.031 5.655 7.569 1.00 91.38 197 GLN A N 1
ATOM 1631 C CA . GLN A 1 197 ? -16.830 5.858 6.359 1.00 91.38 197 GLN A CA 1
ATOM 1632 C C . GLN A 1 197 ? -16.694 4.680 5.395 1.00 91.38 197 GLN A C 1
ATOM 1634 O O . GLN A 1 197 ? -17.705 4.188 4.891 1.00 91.38 197 GLN A O 1
ATOM 1639 N N . TYR A 1 198 ? -15.468 4.199 5.181 1.00 93.25 198 TYR A N 1
ATOM 1640 C CA . TYR A 1 198 ? -15.197 3.057 4.314 1.00 93.25 198 TYR A CA 1
ATOM 1641 C C . TYR A 1 198 ? -15.920 1.797 4.795 1.00 93.25 198 TYR A C 1
ATOM 1643 O O . TYR A 1 198 ? -16.578 1.125 4.002 1.00 93.25 198 TYR A O 1
ATOM 1651 N N . SER A 1 199 ? -15.846 1.498 6.095 1.00 90.19 199 SER A N 1
ATOM 1652 C CA . SER A 1 199 ? -16.514 0.330 6.681 1.00 90.19 199 SER A CA 1
ATOM 1653 C C . SER A 1 199 ? -18.030 0.377 6.509 1.00 90.19 199 SER A C 1
ATOM 1655 O O . SER A 1 199 ? -18.612 -0.601 6.052 1.00 90.19 199 SER A O 1
ATOM 1657 N N . LYS A 1 200 ? -18.668 1.528 6.760 1.00 88.81 200 LYS A N 1
ATOM 1658 C CA . LYS A 1 200 ? -20.105 1.718 6.495 1.00 88.81 200 LYS A CA 1
ATOM 1659 C C . LYS A 1 200 ? -20.470 1.475 5.040 1.00 88.81 200 LYS A C 1
ATOM 1661 O O . LYS A 1 200 ? -21.425 0.759 4.770 1.00 88.81 200 LYS A O 1
ATOM 1666 N N . LYS A 1 201 ? -19.729 2.090 4.113 1.00 91.56 201 LYS A N 1
ATOM 1667 C CA . LYS A 1 201 ? -19.993 1.982 2.672 1.00 91.56 201 LYS A CA 1
ATOM 1668 C C . LYS A 1 201 ? -19.934 0.525 2.204 1.00 91.56 201 LYS A C 1
ATOM 1670 O O . LYS A 1 201 ? -20.729 0.130 1.362 1.00 91.56 201 LYS A O 1
ATOM 1675 N N . ASN A 1 202 ? -19.010 -0.251 2.765 1.00 89.38 202 ASN A N 1
ATOM 1676 C CA . ASN A 1 202 ? -18.748 -1.635 2.374 1.00 89.38 202 ASN A CA 1
ATOM 1677 C C . ASN A 1 202 ? -19.378 -2.672 3.323 1.00 89.38 202 ASN A C 1
ATOM 1679 O O . ASN A 1 202 ? -19.047 -3.849 3.237 1.00 89.38 202 ASN A O 1
ATOM 1683 N N . ASN A 1 203 ? -20.270 -2.258 4.233 1.00 89.50 203 ASN A N 1
ATOM 1684 C CA . ASN A 1 203 ? -20.907 -3.123 5.237 1.00 89.50 203 ASN A CA 1
ATOM 1685 C C . ASN A 1 203 ? -19.919 -3.965 6.077 1.00 89.50 203 ASN A C 1
ATOM 1687 O O . ASN A 1 203 ? -20.232 -5.076 6.505 1.00 89.50 203 ASN A O 1
ATOM 1691 N N . ILE A 1 204 ? -18.726 -3.427 6.340 1.00 86.56 204 ILE A N 1
ATOM 1692 C CA . ILE A 1 204 ? -17.694 -4.068 7.160 1.00 86.56 204 ILE A CA 1
ATOM 1693 C C . ILE A 1 204 ? -17.976 -3.755 8.629 1.00 86.56 204 ILE A C 1
ATOM 1695 O O . ILE A 1 204 ? -18.093 -2.593 9.022 1.00 86.56 204 ILE A O 1
ATOM 1699 N N . LYS A 1 205 ? -18.049 -4.790 9.468 1.00 81.38 205 LYS A N 1
ATOM 1700 C CA . LYS A 1 205 ? -18.161 -4.621 10.921 1.00 81.38 205 LYS A CA 1
ATOM 1701 C C . LYS A 1 205 ? -16.799 -4.258 11.511 1.00 81.38 205 LYS A C 1
ATOM 1703 O O . LYS A 1 205 ? -15.848 -5.029 11.383 1.00 81.38 205 LYS A O 1
ATOM 1708 N N . LEU A 1 206 ? -16.726 -3.105 12.176 1.00 76.12 206 LEU A N 1
ATOM 1709 C CA . LEU A 1 206 ? -15.558 -2.700 12.955 1.00 76.12 206 LEU A CA 1
ATOM 1710 C C . LEU A 1 206 ? -15.724 -3.150 14.405 1.00 76.12 206 LEU A C 1
ATOM 1712 O O . LEU A 1 206 ? -16.698 -2.799 15.073 1.00 76.12 206 LEU A O 1
ATOM 1716 N N . TYR A 1 207 ? -14.739 -3.894 14.889 1.00 71.25 207 TYR A N 1
ATOM 1717 C CA . TYR A 1 207 ? -14.577 -4.193 16.305 1.00 71.25 207 TYR A CA 1
ATOM 1718 C C . TYR A 1 207 ? -13.572 -3.197 16.862 1.00 71.25 207 TYR A C 1
ATOM 1720 O O . TYR A 1 207 ? -12.571 -2.920 16.212 1.00 71.25 207 TYR A O 1
ATOM 1728 N N . ILE A 1 208 ? -13.877 -2.591 18.005 1.00 69.25 208 ILE A N 1
ATOM 1729 C CA . ILE A 1 208 ? -12.973 -1.643 18.654 1.00 69.25 208 ILE A CA 1
ATOM 1730 C C . ILE A 1 208 ? -12.980 -1.951 20.137 1.00 69.25 208 ILE A C 1
ATOM 1732 O O . ILE A 1 208 ? -14.033 -1.930 20.776 1.00 69.25 208 ILE A O 1
ATOM 1736 N N . ASN A 1 209 ? -11.792 -2.194 20.682 1.00 67.12 209 ASN A N 1
ATOM 1737 C CA . ASN A 1 209 ? -11.617 -2.422 22.108 1.00 67.12 209 ASN A CA 1
ATOM 1738 C C . ASN A 1 209 ? -12.139 -1.241 22.953 1.00 67.12 209 ASN A C 1
ATOM 1740 O O . ASN A 1 209 ? -11.869 -0.074 22.644 1.00 67.12 209 ASN A O 1
ATOM 1744 N N . GLU A 1 210 ? -12.811 -1.544 24.070 1.00 65.00 210 GLU A N 1
ATOM 1745 C CA . GLU A 1 210 ? -13.346 -0.555 25.018 1.00 65.00 210 GLU A CA 1
ATOM 1746 C C . GLU A 1 210 ? -12.316 0.498 25.445 1.00 65.00 210 GLU A C 1
ATOM 1748 O O . GLU A 1 210 ? -12.648 1.683 25.548 1.00 65.00 210 GLU A O 1
ATOM 1753 N N . LYS A 1 211 ? -11.042 0.115 25.608 1.00 69.12 211 LYS A N 1
ATOM 1754 C CA . LYS A 1 211 ? -9.988 1.061 26.004 1.00 69.12 211 LYS A CA 1
ATOM 1755 C C . LYS A 1 211 ? -9.815 2.206 24.994 1.00 69.12 211 LYS A C 1
ATOM 1757 O O . LYS A 1 211 ? -9.532 3.335 25.389 1.00 69.12 211 LYS A O 1
ATOM 1762 N N . TYR A 1 212 ? -10.014 1.938 23.700 1.00 66.94 212 TYR A N 1
ATOM 1763 C CA . TYR A 1 212 ? -9.882 2.935 22.632 1.00 66.94 212 TYR A CA 1
ATOM 1764 C C . TYR A 1 212 ? -11.150 3.784 22.465 1.00 66.94 212 TYR A C 1
ATOM 1766 O O . TYR A 1 212 ? -11.087 4.897 21.940 1.00 66.94 212 TYR A O 1
ATOM 1774 N N . ILE A 1 213 ? -12.300 3.317 22.958 1.00 64.50 213 ILE A N 1
ATOM 1775 C CA . ILE A 1 213 ? -13.561 4.071 22.905 1.00 64.50 213 ILE A CA 1
ATOM 1776 C C . ILE A 1 213 ? -13.501 5.317 23.778 1.00 64.50 213 ILE A C 1
ATOM 1778 O O . ILE A 1 213 ? -13.998 6.368 23.374 1.00 64.50 213 ILE A O 1
ATOM 1782 N N . ASN A 1 214 ? -12.854 5.238 24.941 1.00 64.06 214 ASN A N 1
ATOM 1783 C CA . ASN A 1 214 ? -12.673 6.402 25.808 1.00 64.06 214 ASN A CA 1
ATOM 1784 C C . ASN A 1 214 ? -11.838 7.495 25.122 1.00 64.06 214 ASN A C 1
ATOM 1786 O O . ASN A 1 214 ? -12.202 8.668 25.177 1.00 64.06 214 ASN A O 1
ATOM 1790 N N . VAL A 1 215 ? -10.790 7.106 24.390 1.00 63.47 215 VAL A N 1
ATOM 1791 C CA . VAL A 1 215 ? -9.962 8.031 23.596 1.00 63.47 215 VAL A CA 1
ATOM 1792 C C . VAL A 1 215 ? -10.776 8.653 22.458 1.00 63.47 215 VAL A C 1
ATOM 1794 O O . VAL A 1 215 ? -10.775 9.872 22.280 1.00 63.47 215 VAL A O 1
ATOM 1797 N N . MET A 1 216 ? -11.546 7.845 21.724 1.00 62.69 216 MET A N 1
ATOM 1798 C CA . MET A 1 216 ? -12.408 8.351 20.652 1.00 62.69 216 MET A CA 1
ATOM 1799 C C . MET A 1 216 ? -13.492 9.306 21.145 1.00 62.69 216 MET A C 1
ATOM 1801 O O . MET A 1 216 ? -13.754 10.311 20.490 1.00 62.69 216 MET A O 1
ATOM 1805 N N . ASN A 1 217 ? -14.110 9.026 22.292 1.00 60.53 217 ASN A N 1
ATOM 1806 C CA . ASN A 1 217 ? -15.157 9.875 22.861 1.00 60.53 217 ASN A CA 1
ATOM 1807 C C . ASN A 1 217 ? -14.647 11.269 23.254 1.00 60.53 217 ASN A C 1
ATOM 1809 O O . ASN A 1 217 ? -15.429 12.220 23.217 1.00 60.53 217 ASN A O 1
ATOM 1813 N N . ASN A 1 218 ? -13.363 11.390 23.599 1.00 59.41 218 ASN A N 1
ATOM 1814 C CA . ASN A 1 218 ? -12.731 12.665 23.935 1.00 59.41 218 ASN A CA 1
ATOM 1815 C C . ASN A 1 218 ? -12.303 13.453 22.686 1.00 59.41 218 ASN A C 1
ATOM 1817 O O . ASN A 1 218 ? -12.396 14.676 22.686 1.00 59.41 218 ASN A O 1
ATOM 1821 N N . ASN A 1 219 ? -11.907 12.766 21.607 1.00 57.34 219 ASN A N 1
ATOM 1822 C CA . ASN A 1 219 ? -11.404 13.403 20.381 1.00 57.34 219 ASN A CA 1
ATOM 1823 C C . ASN A 1 219 ? -12.490 13.649 19.309 1.00 57.34 219 ASN A C 1
ATOM 1825 O O . ASN A 1 219 ? -12.367 14.564 18.498 1.00 57.34 219 ASN A O 1
ATOM 1829 N N . LEU A 1 220 ? -13.584 12.877 19.300 1.00 55.44 220 LEU A N 1
ATOM 1830 C CA . LEU A 1 220 ? -14.728 13.024 18.384 1.00 55.44 220 LEU A CA 1
ATOM 1831 C C . LEU A 1 220 ? -15.914 13.698 19.100 1.00 55.44 220 LEU A C 1
ATOM 1833 O O . LEU A 1 220 ? -16.986 13.120 19.303 1.00 55.44 220 LEU A O 1
ATOM 1837 N N . ILE A 1 221 ? -15.731 14.956 19.497 1.00 45.31 221 ILE A N 1
ATOM 1838 C CA . ILE A 1 221 ? -16.762 15.766 20.159 1.00 45.31 221 ILE A CA 1
ATOM 1839 C C . ILE A 1 221 ? -17.877 16.128 19.154 1.00 45.31 221 ILE A C 1
ATOM 1841 O O . ILE A 1 221 ? -17.701 17.025 18.335 1.00 45.31 221 ILE A O 1
ATOM 1845 N N . LYS A 1 222 ? -19.020 15.409 19.214 1.00 45.59 222 LYS A N 1
ATOM 1846 C CA . LYS A 1 222 ? -20.430 15.912 19.140 1.00 45.59 222 LYS A CA 1
ATOM 1847 C C . LYS A 1 222 ? -21.497 14.863 18.777 1.00 45.59 222 LYS A C 1
ATOM 1849 O O . LYS A 1 222 ? -22.675 15.154 18.939 1.00 45.59 222 LYS A O 1
ATOM 1854 N N . ASN A 1 223 ? -21.151 13.646 18.342 1.00 43.38 223 ASN A N 1
ATOM 1855 C CA . ASN A 1 223 ? -22.154 12.664 17.877 1.00 43.38 223 ASN A CA 1
ATOM 1856 C C . ASN A 1 223 ? -22.002 11.266 18.509 1.00 43.38 223 ASN A C 1
ATOM 1858 O O . ASN A 1 223 ? -21.833 10.260 17.821 1.00 43.38 223 ASN A O 1
ATOM 1862 N N . LYS A 1 224 ? -22.130 11.196 19.844 1.00 45.66 224 LYS A N 1
ATOM 1863 C CA . LYS A 1 224 ? -22.053 9.950 20.643 1.00 45.66 224 LYS A CA 1
ATOM 1864 C C . LYS A 1 224 ? -22.996 8.831 20.166 1.00 45.66 224 LYS A C 1
ATOM 1866 O O . LYS A 1 224 ? -22.683 7.660 20.350 1.00 45.66 224 LYS A O 1
ATOM 1871 N N . LYS A 1 225 ? -24.139 9.172 19.555 1.00 46.34 225 LYS A N 1
ATOM 1872 C CA . LYS A 1 225 ? -25.165 8.200 19.133 1.00 46.34 225 LYS A CA 1
ATOM 1873 C C . LYS A 1 225 ? -24.761 7.420 17.869 1.00 46.34 225 LYS A C 1
ATOM 1875 O O . LYS A 1 225 ? -24.865 6.203 17.859 1.00 46.34 225 LYS A O 1
ATOM 1880 N N . LYS A 1 226 ? -24.184 8.099 16.865 1.00 44.34 226 LYS A N 1
ATOM 1881 C CA . LYS A 1 226 ? -23.769 7.482 15.586 1.00 44.34 226 LYS A CA 1
ATOM 1882 C C . LYS A 1 226 ? -22.534 6.586 15.698 1.00 44.34 226 LYS A C 1
ATOM 1884 O O . LYS A 1 226 ? -22.391 5.679 14.893 1.00 44.34 226 LYS A O 1
ATOM 1889 N N . ILE A 1 227 ? -21.630 6.848 16.646 1.00 46.41 227 ILE A N 1
ATOM 1890 C CA . ILE A 1 227 ? -20.400 6.055 16.826 1.00 46.41 227 ILE A CA 1
ATOM 1891 C C . ILE A 1 227 ? -20.714 4.687 17.456 1.00 46.41 227 ILE A C 1
ATOM 1893 O O . ILE A 1 227 ? -20.193 3.673 17.004 1.00 46.41 227 ILE A O 1
ATOM 1897 N N . LYS A 1 228 ? -21.633 4.639 18.431 1.00 49.19 228 LYS A N 1
ATOM 1898 C CA . LYS A 1 228 ? -22.062 3.386 19.077 1.00 49.19 228 LYS A CA 1
ATOM 1899 C C . LYS A 1 228 ? -22.805 2.423 18.143 1.00 49.19 228 LYS A C 1
ATOM 1901 O O . LYS A 1 228 ? -22.737 1.226 18.360 1.00 49.19 228 LYS A O 1
ATOM 1906 N N . GLU A 1 229 ? -23.485 2.922 17.111 1.00 47.19 229 GLU A N 1
ATOM 1907 C CA . GLU A 1 229 ? -24.178 2.079 16.116 1.00 47.19 229 GLU A CA 1
ATOM 1908 C C . GLU A 1 229 ? -23.208 1.331 15.180 1.00 47.19 229 GLU A C 1
ATOM 1910 O O . GLU A 1 229 ? -23.588 0.342 14.563 1.00 47.19 229 GLU A O 1
ATOM 1915 N N . ILE A 1 230 ? -21.958 1.797 15.068 1.00 50.12 230 ILE A N 1
ATOM 1916 C CA . ILE A 1 230 ? -20.927 1.232 14.175 1.00 50.12 230 ILE A CA 1
ATOM 1917 C C . ILE A 1 230 ? -20.001 0.278 14.934 1.00 50.12 230 ILE A C 1
ATOM 1919 O O . ILE A 1 230 ? -19.465 -0.659 14.350 1.00 50.12 230 ILE A O 1
ATOM 1923 N N . ILE A 1 231 ? -19.796 0.538 16.227 1.00 53.41 231 ILE A N 1
ATOM 1924 C CA . ILE A 1 231 ? -18.859 -0.186 17.080 1.00 53.41 231 ILE A CA 1
ATOM 1925 C C . ILE A 1 231 ? -19.641 -1.211 17.889 1.00 53.41 231 ILE A C 1
ATOM 1927 O O . ILE A 1 231 ? -20.302 -0.859 18.866 1.00 53.41 231 ILE A O 1
ATOM 1931 N N . PHE A 1 232 ? -19.540 -2.485 17.517 1.00 53.94 232 PHE A N 1
ATOM 1932 C CA . PHE A 1 232 ? -19.960 -3.548 18.422 1.00 53.94 232 PHE A CA 1
ATOM 1933 C C . PHE A 1 232 ? -18.833 -3.831 19.413 1.00 53.94 232 PHE A C 1
ATOM 1935 O O . PHE A 1 232 ? -17.708 -4.154 19.032 1.00 53.94 232 PHE A O 1
ATOM 1942 N N . LEU A 1 233 ? -19.161 -3.683 20.692 1.00 45.75 233 LEU A N 1
ATOM 1943 C CA . LEU A 1 233 ? -18.317 -4.085 21.805 1.00 45.75 233 LEU A CA 1
ATOM 1944 C C . LEU A 1 233 ? -18.324 -5.606 21.928 1.00 45.75 233 LEU A C 1
ATOM 1946 O O . LEU A 1 233 ? -19.400 -6.205 21.991 1.00 45.75 233 LEU A O 1
ATOM 1950 N N . GLN A 1 234 ? -17.142 -6.224 21.962 1.00 37.97 234 GLN A N 1
ATOM 1951 C CA . GLN A 1 234 ? -17.020 -7.587 22.475 1.00 37.97 234 GLN A CA 1
ATOM 1952 C C . GLN A 1 234 ? -17.279 -7.527 23.985 1.00 37.97 234 GLN A C 1
ATOM 1954 O O . GLN A 1 234 ? -16.602 -6.783 24.691 1.00 37.97 234 GLN A O 1
ATOM 1959 N N . LYS A 1 235 ? -18.319 -8.239 24.428 1.00 33.50 235 LYS A N 1
ATOM 1960 C CA . LYS A 1 235 ? -18.568 -8.530 25.842 1.00 33.50 235 LYS A CA 1
ATOM 1961 C C . LYS A 1 235 ? -17.681 -9.674 26.300 1.00 33.50 235 LYS A C 1
ATOM 1963 O O . LYS A 1 235 ? -17.436 -10.565 25.455 1.00 33.50 235 LYS A O 1
#

InterPro domains:
  IPR002110 Ankyrin repeat [PF00023] (119-144)
  IPR002110 Ankyrin repeat [SM00248] (23-52)
  IPR002110 Ankyrin repeat [SM00248] (72-101)
  IPR002110 Ankyrin repeat [SM00248] (117-148)
  IPR002110 Ankyrin repeat [SM00248] (175-206)
  IPR036770 Ankyrin repeat-containing domain superfamily [G3DSA:1.25.40.20] (1-229)
  IPR036770 Ankyrin repeat-containing domain superfamily [SSF48403] (17-205)

Sequence (235 aa):
MIQLLSNYAKNNAISIINEKNDSYDYPFLYAVKMNSIEIVKLLLKYARECQVLLEIEDDYFYKPNENTEDEKFINPLLCSIEHDNKEIVKLIMDYANETNITLEINRNHLIDRPIEMINYPLICAIKKNNFEIVKLLMDYANKNNIVLDLHEKYNNRIFEFEFGKEYISNVIVSRAKYPISSAIENQNTEIMKLLIQYSKKNNIKLYINEKYINVMNNNLIKNKKKIKEIIFLQK

Secondary structure (DSSP, 8-state):
-HHHHHHHHHHHHHHHTT---TT---HHHHHHHTT-HHHHHHHHHHHHHHT-----S--EEE-S-TT---PEEE-HHHHHHHTT-HHHHHHHHHHHHHHTPPP-TT----TTS-GGG---HHHHHHHTT-HHHHHHHHHHHHHTT-----------------SSS-------------HHHHHHHTT-HHHHHHHHHHHHHTTPPEE--HHHHHHHHHHSTT-HHHHHTTEEPP-

Foldseek 3Di:
DVVVVVVVVLVVVLVQQCDADPQRDGQLLVCLLVVPLVSNVVSLVSCVVSVHQHDQQDWDFGDPDPPDPDGDTGGSLQSCLLVVPVSSNVSSLVSCVVVVNDHPQQDFPPPPHQLVRGDGQLVSNLLVVPPSSNVVSLVSCVVVVHQHPQEDPQPPPDPPDPDDDDDPPPPSRDDSDGQLNSNLVVVPVSSNVVSLVSCVVVVNQYEDEPVSVVSCPVSVPDCPPVVPVRYDYDD

pLDDT: mean 75.89, std 20.02, range [33.5, 98.75]

Nearest PDB structures (foldseek):
  5le3-assembly2_B  TM=7.620E-01  e=1.420E-03  synthetic construct
  6sgs-assembly1_E  TM=7.077E-01  e=7.185E-04  synthetic construct
  2rfa-assembly1_A  TM=6.638E-01  e=9.841E-04  Mus musculus
  9bor-assembly1_A  TM=5.593E-01  e=4.271E-03  Homo sapiens
  8ewi-assembly1_D  TM=4.999E-01  e=6.577E+00  Homo sapiens

Mean predicted aligned error: 10.87 Å

Radius of gyration: 21.63 Å; Cα contacts (8 Å, |Δi|>4): 260; chains: 1; bounding box: 48×45×75 Å

Organism: NCBI:txid1754190